Protein AF-A0A816H6Y2-F1 (afdb_monomer)

Sequence (262 aa):
MVEKHQLLTNLEEIRTRRRRRAITSSSLLTVPVRTVQPTGCLSINSNQIQSTFSWSDVIDGFSSIELVYHVNTNQISKSSIPLRIVVKQSDDLREVFALDTNLEYDSMREFYFLNIYDYLRQIKRSNLIIESILSDQTCSTSHSYLILSSFRSNHLSFQEETKCKLKSIQIQFEELGLAYLIIRPKEYTFTYCDGSCSDLTLQQGSLHTFLQAMINKKNSHVRHPTCVPSQYADDNFLLRQTDGDLQIYPVKDIIVRQCACL

Nearest PDB structures (foldseek):
  2qj9-assembly1_A  TM=8.825E-01  e=4.851E-08  Homo sapiens
  2h62-assembly1_B  TM=8.584E-01  e=9.358E-08  Homo sapiens
  5vt2-assembly1_B  TM=8.288E-01  e=7.941E-08  Homo sapiens
  7u5p-assembly2_D  TM=7.010E-01  e=4.578E-07  Homo sapiens
  7u5o-assembly2_B  TM=6.959E-01  e=2.240E-06  Homo sapiens

Mean predicted aligned error: 14.41 Å

Structure (mmCIF, N/CA/C/O backbone):
data_AF-A0A816H6Y2-F1
#
_entry.id   AF-A0A816H6Y2-F1
#
loop_
_atom_site.group_PDB
_atom_site.id
_atom_site.type_symbol
_atom_site.label_atom_id
_atom_site.label_alt_id
_atom_site.label_comp_id
_atom_site.label_asym_id
_atom_site.label_entity_id
_atom_site.label_seq_id
_atom_site.pdbx_PDB_ins_code
_atom_site.Cartn_x
_atom_site.Cartn_y
_atom_site.Cartn_z
_atom_site.occupancy
_atom_site.B_iso_or_equiv
_atom_site.auth_seq_id
_atom_site.auth_comp_id
_atom_site.auth_asym_id
_atom_site.auth_atom_id
_atom_site.pdbx_PDB_model_num
ATOM 1 N N . MET A 1 1 ? 64.890 -10.630 -9.706 1.00 49.41 1 MET A N 1
ATOM 2 C CA . MET A 1 1 ? 63.713 -11.531 -9.765 1.00 49.41 1 MET A CA 1
ATOM 3 C C . MET A 1 1 ? 62.980 -11.652 -8.412 1.00 49.41 1 MET A C 1
ATOM 5 O O . MET A 1 1 ? 62.180 -12.560 -8.254 1.00 49.41 1 MET A O 1
ATOM 9 N N . VAL A 1 2 ? 63.188 -10.722 -7.460 1.00 48.50 2 VAL A N 1
ATOM 10 C CA . VAL A 1 2 ? 62.588 -10.772 -6.105 1.00 48.50 2 VAL A CA 1
ATOM 11 C C . VAL A 1 2 ? 61.501 -9.695 -5.893 1.00 48.50 2 VAL A C 1
ATOM 13 O O . VAL A 1 2 ? 60.573 -9.910 -5.127 1.00 48.50 2 VAL A O 1
ATOM 16 N N . GLU A 1 3 ? 61.490 -8.600 -6.663 1.00 47.09 3 GLU A N 1
ATOM 17 C CA . GLU A 1 3 ? 60.503 -7.510 -6.494 1.00 47.09 3 GLU A CA 1
ATOM 18 C C . GLU A 1 3 ? 59.103 -7.772 -7.081 1.00 47.09 3 GLU A C 1
ATOM 20 O O . GLU A 1 3 ? 58.125 -7.177 -6.638 1.00 47.09 3 GLU A O 1
ATOM 25 N N . LYS A 1 4 ? 58.952 -8.686 -8.051 1.00 41.25 4 LYS A N 1
ATOM 26 C CA . LYS A 1 4 ? 57.645 -8.937 -8.697 1.00 41.25 4 LYS A CA 1
ATOM 27 C C . LYS A 1 4 ? 56.729 -9.845 -7.864 1.00 41.25 4 LYS A C 1
ATOM 29 O O . LYS A 1 4 ? 55.511 -9.783 -8.003 1.00 41.25 4 LYS A O 1
ATOM 34 N N . HIS A 1 5 ? 57.302 -10.673 -6.989 1.00 41.03 5 HIS A N 1
ATOM 35 C CA . HIS A 1 5 ? 56.546 -11.623 -6.167 1.00 41.03 5 HIS A CA 1
ATOM 36 C C . HIS A 1 5 ? 55.923 -10.955 -4.929 1.00 41.03 5 HIS A C 1
ATOM 38 O O . HIS A 1 5 ? 54.845 -11.347 -4.499 1.00 41.03 5 HIS A O 1
ATOM 44 N N . GLN A 1 6 ? 56.540 -9.880 -4.428 1.00 44.22 6 GLN A N 1
ATOM 45 C CA . GLN A 1 6 ? 56.096 -9.153 -3.232 1.00 44.22 6 GLN A CA 1
ATOM 46 C C . GLN A 1 6 ? 54.957 -8.147 -3.508 1.00 44.22 6 GLN A C 1
ATOM 48 O O . GLN A 1 6 ? 54.214 -7.764 -2.606 1.00 44.22 6 GLN A O 1
ATOM 53 N N . LEU A 1 7 ? 54.774 -7.746 -4.771 1.00 42.12 7 LEU A N 1
ATOM 54 C CA . LEU A 1 7 ? 53.642 -6.925 -5.227 1.00 42.12 7 LEU A CA 1
ATOM 55 C C . LEU A 1 7 ? 52.360 -7.750 -5.447 1.00 42.12 7 LEU A C 1
ATOM 57 O O . LEU A 1 7 ? 51.262 -7.248 -5.212 1.00 42.12 7 LEU A O 1
ATOM 61 N N . LEU A 1 8 ? 52.485 -9.017 -5.858 1.00 44.91 8 LEU A N 1
ATOM 62 C CA . LEU A 1 8 ? 51.342 -9.912 -6.084 1.00 44.91 8 LEU A CA 1
ATOM 63 C C . LEU A 1 8 ? 50.733 -10.422 -4.768 1.00 44.91 8 LEU A C 1
ATOM 65 O O . LEU A 1 8 ? 49.511 -10.434 -4.637 1.00 44.91 8 LEU A O 1
ATOM 69 N N . THR A 1 9 ? 51.559 -10.725 -3.764 1.00 47.78 9 THR A N 1
ATOM 70 C CA . THR A 1 9 ? 51.094 -11.124 -2.423 1.00 47.78 9 THR A CA 1
ATOM 71 C C . THR A 1 9 ? 50.370 -9.991 -1.691 1.00 47.78 9 THR A C 1
ATOM 73 O O . THR A 1 9 ? 49.319 -10.219 -1.094 1.00 47.78 9 THR A O 1
ATOM 76 N N . ASN A 1 10 ? 50.830 -8.742 -1.832 1.00 41.62 10 ASN A N 1
ATOM 77 C CA . ASN A 1 10 ? 50.135 -7.573 -1.279 1.00 41.62 10 ASN A CA 1
ATOM 78 C C . ASN A 1 10 ? 48.768 -7.310 -1.949 1.00 41.62 10 ASN A C 1
ATOM 80 O O . ASN A 1 10 ? 47.816 -6.900 -1.283 1.00 41.62 10 ASN A O 1
ATOM 84 N N . LEU A 1 11 ? 48.621 -7.572 -3.255 1.00 43.53 11 LEU A N 1
ATOM 85 C CA . LEU A 1 11 ? 47.343 -7.413 -3.966 1.00 43.53 11 LEU A CA 1
ATOM 86 C C . LEU A 1 11 ? 46.321 -8.508 -3.609 1.00 43.53 11 LEU A C 1
ATOM 88 O O . LEU A 1 11 ? 45.118 -8.228 -3.558 1.00 43.53 11 LEU A O 1
ATOM 92 N N . GLU A 1 12 ? 46.773 -9.729 -3.316 1.00 42.28 12 GLU A N 1
ATOM 93 C CA . GLU A 1 12 ? 45.918 -10.821 -2.831 1.00 42.28 12 GLU A CA 1
ATOM 94 C C . GLU A 1 12 ? 45.489 -10.632 -1.367 1.00 42.28 12 GLU A C 1
ATOM 96 O O . GLU A 1 12 ? 44.322 -10.877 -1.041 1.00 42.28 12 GLU A O 1
ATOM 101 N N . GLU A 1 13 ? 46.353 -10.088 -0.503 1.00 41.12 13 GLU A N 1
ATOM 102 C CA . GLU A 1 13 ? 45.992 -9.696 0.870 1.00 41.12 13 GLU A CA 1
ATOM 103 C C . GLU A 1 13 ? 45.015 -8.506 0.914 1.00 41.12 13 GLU A C 1
ATOM 105 O O . GLU A 1 13 ? 44.089 -8.482 1.730 1.00 41.12 13 GLU A O 1
ATOM 110 N N . ILE A 1 14 ? 45.131 -7.542 -0.008 1.00 44.72 14 ILE A N 1
ATOM 111 C CA . ILE A 1 14 ? 44.169 -6.433 -0.141 1.00 44.72 14 ILE A CA 1
ATOM 112 C C . ILE A 1 14 ? 42.822 -6.931 -0.700 1.00 44.72 14 ILE A C 1
ATOM 114 O O . ILE A 1 14 ? 41.764 -6.498 -0.229 1.00 44.72 14 ILE A O 1
ATOM 118 N N . ARG A 1 15 ? 42.820 -7.878 -1.654 1.00 40.78 15 ARG A N 1
ATOM 119 C CA . ARG A 1 15 ? 41.591 -8.514 -2.178 1.00 40.78 15 ARG A CA 1
ATOM 120 C C . ARG A 1 15 ? 40.882 -9.377 -1.134 1.00 40.78 15 ARG A C 1
ATOM 122 O O . ARG A 1 15 ? 39.654 -9.331 -1.049 1.00 40.78 15 ARG A O 1
ATOM 129 N N . THR A 1 16 ? 41.618 -10.119 -0.309 1.00 41.28 16 THR A N 1
ATOM 130 C CA . THR A 1 16 ? 41.042 -10.930 0.779 1.00 41.28 16 THR A CA 1
ATOM 131 C C . THR A 1 16 ? 40.577 -10.075 1.962 1.00 41.28 16 THR A C 1
ATOM 133 O O . THR A 1 16 ? 39.514 -10.357 2.518 1.00 41.28 16 THR A O 1
ATOM 136 N N . ARG A 1 17 ? 41.257 -8.961 2.285 1.00 40.94 17 ARG A N 1
ATOM 137 C CA . ARG A 1 17 ? 40.761 -7.961 3.257 1.00 40.94 17 ARG A CA 1
ATOM 138 C C . ARG A 1 17 ? 39.521 -7.203 2.768 1.00 40.94 17 ARG A C 1
ATOM 140 O O . ARG A 1 17 ? 38.631 -6.949 3.577 1.00 40.94 17 ARG A O 1
ATOM 147 N N . ARG A 1 18 ? 39.402 -6.894 1.466 1.00 38.19 18 ARG A N 1
ATOM 148 C CA . ARG A 1 18 ? 38.170 -6.318 0.879 1.00 38.19 18 ARG A CA 1
ATOM 149 C C . ARG A 1 18 ? 37.008 -7.318 0.854 1.00 38.19 18 ARG A C 1
ATOM 151 O O . ARG A 1 18 ? 35.897 -6.928 1.192 1.00 38.19 18 ARG A O 1
ATOM 158 N N . ARG A 1 19 ? 37.254 -8.606 0.568 1.00 37.66 19 ARG A N 1
ATOM 159 C CA . ARG A 1 19 ? 36.224 -9.663 0.669 1.00 37.66 19 ARG A CA 1
ATOM 160 C C . ARG A 1 19 ? 35.751 -9.912 2.107 1.00 37.66 19 ARG A C 1
ATOM 162 O O . ARG A 1 19 ? 34.576 -10.184 2.306 1.00 37.66 19 ARG A O 1
ATOM 169 N N . ARG A 1 20 ? 36.623 -9.763 3.113 1.00 35.38 20 ARG A N 1
ATOM 170 C CA . ARG A 1 20 ? 36.254 -9.916 4.536 1.00 35.38 20 ARG A CA 1
ATOM 171 C C . ARG A 1 20 ? 35.544 -8.699 5.149 1.00 35.38 20 ARG A C 1
ATOM 173 O O . ARG A 1 20 ? 34.964 -8.840 6.216 1.00 35.38 20 ARG A O 1
ATOM 180 N N . ARG A 1 21 ? 35.544 -7.531 4.492 1.00 32.88 21 ARG A N 1
ATOM 181 C CA . ARG A 1 21 ? 34.786 -6.335 4.927 1.00 32.88 21 ARG A CA 1
ATOM 182 C C . ARG A 1 21 ? 33.412 -6.175 4.264 1.00 32.88 21 ARG A C 1
ATOM 184 O O . ARG A 1 21 ? 32.722 -5.212 4.567 1.00 32.88 21 ARG A O 1
ATOM 191 N N . ALA A 1 22 ? 32.999 -7.107 3.405 1.00 37.62 22 ALA A N 1
ATOM 192 C CA . ALA A 1 22 ? 31.711 -7.055 2.704 1.00 37.62 22 ALA A CA 1
ATOM 193 C C . ALA A 1 22 ? 30.627 -7.975 3.303 1.00 37.62 22 ALA A C 1
ATOM 195 O O . ALA A 1 22 ? 29.601 -8.195 2.672 1.00 37.62 22 ALA A O 1
ATOM 196 N N . ILE A 1 23 ? 30.831 -8.529 4.505 1.00 37.59 23 ILE A N 1
ATOM 197 C CA . ILE A 1 23 ? 29.856 -9.424 5.151 1.00 37.59 23 ILE A CA 1
ATOM 198 C C . ILE A 1 23 ? 29.714 -9.049 6.629 1.00 37.59 23 ILE A C 1
ATOM 200 O O . ILE A 1 23 ? 30.038 -9.829 7.507 1.00 37.59 23 ILE A O 1
ATOM 204 N N . THR A 1 24 ? 29.273 -7.822 6.895 1.00 34.03 24 THR A N 1
ATOM 205 C CA . THR A 1 24 ? 28.547 -7.438 8.120 1.00 34.03 24 THR A CA 1
ATOM 206 C C . THR A 1 24 ? 27.814 -6.126 7.840 1.00 34.03 24 THR A C 1
ATOM 208 O O . THR A 1 24 ? 28.082 -5.096 8.450 1.00 34.03 24 THR A O 1
ATOM 211 N N . SER A 1 25 ? 26.904 -6.137 6.871 1.00 33.56 25 SER A N 1
ATOM 212 C CA . SER A 1 25 ? 25.777 -5.207 6.875 1.00 33.56 25 SER A CA 1
ATOM 213 C C . SER A 1 25 ? 24.512 -6.040 6.991 1.00 33.56 25 SER A C 1
ATOM 215 O O . SER A 1 25 ? 23.735 -6.176 6.051 1.00 33.56 25 SER A O 1
ATOM 217 N N . SER A 1 26 ? 24.290 -6.602 8.177 1.00 34.22 26 SER A N 1
ATOM 218 C CA . SER A 1 26 ? 22.927 -6.837 8.639 1.00 34.22 26 SER A CA 1
ATOM 219 C C . SER A 1 26 ? 22.295 -5.470 8.916 1.00 34.22 26 SER A C 1
ATOM 221 O O . SER A 1 26 ? 22.014 -5.108 10.057 1.00 34.22 26 SER A O 1
ATOM 223 N N . SER A 1 27 ? 22.115 -4.660 7.871 1.00 35.94 27 SER A N 1
ATOM 224 C CA . SER A 1 27 ? 21.014 -3.717 7.877 1.00 35.94 27 SER A CA 1
ATOM 225 C C . SER A 1 27 ? 19.783 -4.605 7.851 1.00 35.94 27 SER A C 1
ATOM 227 O O . SER A 1 27 ? 19.422 -5.127 6.798 1.00 35.94 27 SER A O 1
ATOM 229 N N . LEU A 1 28 ? 19.222 -4.868 9.032 1.00 33.41 28 LEU A N 1
ATOM 230 C CA . LEU A 1 28 ? 17.845 -5.317 9.159 1.00 33.41 28 LEU A CA 1
ATOM 231 C C . LEU A 1 28 ? 17.052 -4.497 8.142 1.00 33.41 28 LEU A C 1
ATOM 233 O O . LEU A 1 28 ? 17.034 -3.266 8.235 1.00 33.41 28 LEU A O 1
ATOM 237 N N . LEU A 1 29 ? 16.536 -5.171 7.113 1.00 40.75 29 LEU A N 1
ATOM 238 C CA . LEU A 1 29 ? 15.572 -4.603 6.187 1.00 40.75 29 LEU A CA 1
ATOM 239 C C . LEU A 1 29 ? 14.416 -4.159 7.076 1.00 40.75 29 LEU A C 1
ATOM 241 O O . LEU A 1 29 ? 13.603 -4.961 7.522 1.00 40.75 29 LEU A O 1
ATOM 245 N N . THR A 1 30 ? 14.440 -2.890 7.469 1.00 50.12 30 THR A N 1
ATOM 246 C CA . THR A 1 30 ? 13.301 -2.270 8.122 1.00 50.12 30 THR A CA 1
ATOM 247 C C . THR A 1 30 ? 12.311 -2.120 6.994 1.00 50.12 30 THR A C 1
ATOM 249 O O . THR A 1 30 ? 12.528 -1.347 6.064 1.00 50.12 30 THR A O 1
ATOM 252 N N . VAL A 1 31 ? 11.326 -3.012 7.007 1.00 54.59 31 VAL A N 1
ATOM 253 C CA . VAL A 1 31 ? 10.277 -3.082 6.005 1.00 54.59 31 VAL A CA 1
ATOM 254 C C . VAL A 1 31 ? 9.669 -1.680 5.869 1.00 54.59 31 VAL A C 1
ATOM 256 O O . VAL A 1 31 ? 9.163 -1.146 6.860 1.00 54.59 31 VAL A O 1
ATOM 259 N N . 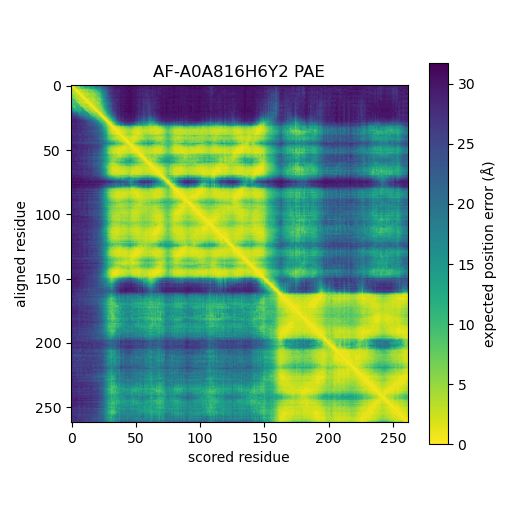PRO A 1 32 ? 9.766 -1.043 4.687 1.00 69.44 32 PRO A N 1
ATOM 260 C CA . PRO A 1 32 ? 9.441 0.368 4.539 1.00 69.44 32 PRO A CA 1
ATOM 261 C C . PRO A 1 32 ? 7.940 0.615 4.641 1.00 69.44 32 PRO A C 1
ATOM 263 O O . PRO A 1 32 ? 7.551 1.731 4.965 1.00 69.44 32 PRO A O 1
ATOM 266 N N . VAL A 1 33 ? 7.094 -0.390 4.394 1.00 77.62 33 VAL A N 1
ATOM 267 C CA . VAL A 1 33 ? 5.645 -0.287 4.563 1.00 77.62 33 VAL A CA 1
ATOM 268 C C . VAL A 1 33 ? 5.092 -1.569 5.182 1.00 77.62 33 VAL A C 1
ATOM 270 O O . VAL A 1 33 ? 5.395 -2.658 4.715 1.00 77.62 33 VAL A O 1
ATOM 273 N N . ARG A 1 34 ? 4.267 -1.460 6.224 1.00 82.00 34 ARG A N 1
ATOM 274 C CA . ARG A 1 34 ? 3.627 -2.590 6.914 1.00 82.00 34 ARG A CA 1
ATOM 275 C C . ARG A 1 34 ? 2.121 -2.374 6.987 1.00 82.00 34 ARG A C 1
ATOM 277 O O . ARG A 1 34 ? 1.678 -1.275 7.300 1.00 82.00 34 ARG A O 1
ATOM 284 N N . THR A 1 35 ? 1.326 -3.418 6.769 1.00 84.50 35 THR A N 1
ATOM 285 C CA . THR A 1 35 ? -0.126 -3.369 7.002 1.00 84.50 35 THR A CA 1
ATOM 286 C C . THR A 1 35 ? -0.473 -3.996 8.354 1.00 84.50 35 THR A C 1
ATOM 288 O O . THR A 1 35 ? -0.032 -5.103 8.647 1.00 84.50 35 THR A O 1
ATOM 291 N N . VAL A 1 36 ? -1.298 -3.332 9.168 1.00 87.06 36 VAL A N 1
ATOM 292 C CA . VAL A 1 36 ? -1.829 -3.882 10.428 1.00 87.06 36 VAL A CA 1
ATOM 293 C C . VAL A 1 36 ? -3.329 -4.105 10.288 1.00 87.06 36 VAL A C 1
ATOM 295 O O . VAL A 1 36 ? -4.089 -3.175 10.023 1.00 87.06 36 VAL A O 1
ATOM 298 N N . GLN A 1 37 ? -3.754 -5.356 10.454 1.00 88.56 37 GLN A N 1
ATOM 299 C CA . GLN A 1 37 ? -5.168 -5.730 10.452 1.00 88.56 37 GLN A CA 1
ATOM 300 C C . GLN A 1 37 ? -5.796 -5.471 11.833 1.00 88.56 37 GLN A C 1
ATOM 302 O O . GLN A 1 37 ? -5.090 -5.564 12.842 1.00 88.56 37 GLN A O 1
ATOM 307 N N . PRO A 1 38 ? -7.104 -5.172 11.905 1.00 91.38 38 PRO A N 1
ATOM 308 C CA . PRO A 1 38 ? -7.804 -5.067 13.176 1.00 91.38 38 PRO A CA 1
ATOM 309 C C . PRO A 1 38 ? -7.851 -6.437 13.862 1.00 91.38 38 PRO A C 1
ATOM 311 O O . PRO A 1 38 ? -8.008 -7.472 13.214 1.00 91.38 38 PRO A O 1
ATOM 314 N N . THR A 1 39 ? -7.745 -6.447 15.187 1.00 88.75 39 THR A N 1
ATOM 315 C CA . THR A 1 39 ? -7.895 -7.652 16.013 1.00 88.75 39 THR A CA 1
ATOM 316 C C . THR A 1 39 ? -9.354 -8.097 16.129 1.00 88.75 39 THR A C 1
ATOM 318 O O . THR A 1 39 ? -9.614 -9.257 16.438 1.00 88.75 39 THR A O 1
ATOM 321 N N . GLY A 1 40 ? -10.310 -7.206 15.844 1.00 85.88 40 GLY A N 1
ATOM 322 C CA . GLY A 1 40 ? -11.733 -7.528 15.766 1.00 85.88 40 GLY A CA 1
ATOM 323 C C . GLY A 1 40 ? -12.589 -6.375 15.237 1.00 85.88 40 GLY A C 1
ATOM 324 O O . GLY A 1 40 ? -12.148 -5.224 15.221 1.00 85.88 40 GLY A O 1
ATOM 325 N N . CYS A 1 41 ? -13.819 -6.706 14.829 1.00 89.38 41 CYS A N 1
ATOM 326 C CA . CYS A 1 41 ? -14.895 -5.760 14.523 1.00 89.38 41 CYS A CA 1
ATOM 327 C C . CYS A 1 41 ? -16.115 -6.076 15.400 1.00 89.38 41 CYS A C 1
ATOM 329 O O . CYS A 1 41 ? -16.582 -7.215 15.414 1.00 89.38 41 CYS A O 1
ATOM 331 N N . LEU A 1 42 ? -16.626 -5.081 16.125 1.00 91.94 42 LEU A N 1
ATOM 332 C CA . LEU A 1 42 ? -17.804 -5.181 16.990 1.00 91.94 42 LEU A CA 1
ATOM 333 C C . LEU A 1 42 ? -18.906 -4.250 16.467 1.00 91.94 42 LEU A C 1
ATOM 335 O O . LEU A 1 42 ? -18.649 -3.073 16.246 1.00 91.94 42 LEU A O 1
ATOM 339 N N . SER A 1 43 ? -20.140 -4.736 16.320 1.00 88.50 43 SER A N 1
ATOM 340 C CA . SER A 1 43 ? -21.304 -3.866 16.089 1.00 88.50 43 SER A CA 1
ATOM 341 C C . SER A 1 43 ? -21.756 -3.274 17.427 1.00 88.50 43 SER A C 1
ATOM 343 O O . SER A 1 43 ? -22.169 -4.009 18.321 1.00 88.50 43 SER A O 1
ATOM 345 N N . ILE A 1 44 ? -21.633 -1.952 17.579 1.00 86.75 44 ILE A N 1
ATOM 346 C CA . ILE A 1 44 ? -22.077 -1.223 18.780 1.00 86.75 44 ILE A CA 1
ATOM 347 C C . ILE A 1 44 ? -23.606 -1.099 18.769 1.00 86.75 44 ILE A C 1
ATOM 349 O O . ILE A 1 44 ? -24.264 -1.268 19.793 1.00 86.75 44 ILE A O 1
ATOM 353 N N . ASN A 1 45 ? -24.172 -0.787 17.604 1.00 83.19 45 ASN A N 1
ATOM 354 C CA . ASN A 1 45 ? -25.608 -0.720 17.343 1.00 83.19 45 ASN A CA 1
ATOM 355 C C . ASN A 1 45 ? -25.871 -1.009 15.852 1.00 83.19 45 ASN A C 1
ATOM 357 O O . ASN A 1 45 ? -24.949 -1.368 15.119 1.00 83.19 45 ASN A O 1
ATOM 361 N N . SER A 1 46 ? -27.118 -0.844 15.395 1.00 75.75 46 SER A N 1
ATOM 362 C CA . SER A 1 46 ? -27.517 -1.141 14.009 1.00 75.75 46 SER A CA 1
ATOM 363 C C . SER A 1 46 ? -26.744 -0.362 12.939 1.00 75.75 46 SER A C 1
ATOM 365 O O . SER A 1 46 ? -26.715 -0.803 11.795 1.00 75.75 46 SER A O 1
ATOM 367 N N . ASN A 1 47 ? -26.127 0.768 13.300 1.00 76.88 47 ASN A N 1
ATOM 368 C CA . ASN A 1 47 ? -25.467 1.681 12.369 1.00 76.88 47 ASN A CA 1
ATOM 369 C C . ASN A 1 47 ? -24.031 2.022 12.789 1.00 76.88 47 ASN A C 1
ATOM 371 O O . ASN A 1 47 ? -23.437 2.918 12.206 1.00 76.88 47 ASN A O 1
ATOM 375 N N . GLN A 1 48 ? -23.457 1.389 13.808 1.00 87.12 48 GLN A N 1
ATOM 376 C CA . GLN A 1 48 ? -22.105 1.713 14.261 1.00 87.12 48 GLN A CA 1
ATOM 377 C C . GLN A 1 48 ? -21.293 0.460 14.494 1.00 87.12 48 GLN A C 1
ATOM 379 O O . GLN A 1 48 ? -21.747 -0.502 15.122 1.00 87.12 48 GLN A O 1
ATOM 384 N N . ILE A 1 49 ? -20.049 0.523 14.042 1.00 90.69 49 ILE A N 1
ATOM 385 C CA . ILE A 1 49 ? -19.060 -0.525 14.238 1.00 90.69 49 ILE A CA 1
ATOM 386 C C . ILE A 1 49 ? -17.818 0.034 14.899 1.00 90.69 49 ILE A C 1
ATOM 388 O O . ILE A 1 49 ? -17.444 1.179 14.671 1.00 90.69 49 ILE A O 1
ATOM 392 N N . GLN A 1 50 ? -17.150 -0.813 15.666 1.00 94.00 50 GLN A N 1
ATOM 393 C CA . GLN A 1 50 ? -15.860 -0.554 16.270 1.00 94.00 50 GLN A CA 1
ATOM 394 C C . GLN A 1 50 ? -14.843 -1.538 15.708 1.00 94.00 50 GLN A C 1
ATOM 396 O O . GLN A 1 50 ? -15.010 -2.747 15.858 1.00 94.00 50 GLN A O 1
ATOM 401 N N . SER A 1 51 ? -13.784 -1.030 15.084 1.00 93.94 51 SER A N 1
ATOM 402 C CA . SER A 1 51 ? -12.588 -1.814 14.767 1.00 93.94 51 SER A CA 1
ATOM 403 C C . SER A 1 51 ? -11.523 -1.556 15.826 1.00 93.94 51 SER A C 1
ATOM 405 O O . SER A 1 51 ? -11.266 -0.405 16.175 1.00 93.94 51 SER A O 1
ATOM 407 N N . THR A 1 52 ? -10.901 -2.616 16.333 1.00 93.94 52 THR A N 1
ATOM 408 C CA . THR A 1 52 ? -9.846 -2.506 17.348 1.00 93.94 52 THR A CA 1
ATOM 409 C C . THR A 1 52 ? -8.500 -2.869 16.736 1.00 93.94 52 THR A C 1
ATOM 411 O O . THR A 1 52 ? -8.368 -3.917 16.112 1.00 93.94 52 THR A O 1
ATOM 414 N N . PHE A 1 53 ? -7.487 -2.032 16.940 1.00 93.00 53 PHE A N 1
ATOM 415 C CA . PHE A 1 53 ? -6.109 -2.263 16.512 1.00 93.00 53 PHE A CA 1
ATOM 416 C C . PHE A 1 53 ? -5.188 -2.292 17.727 1.00 93.00 53 PHE A C 1
ATOM 418 O O . PHE A 1 53 ? -5.205 -1.378 18.551 1.00 93.00 53 PHE A O 1
ATOM 425 N N . SER A 1 54 ? -4.361 -3.329 17.829 1.00 89.00 54 SER A N 1
ATOM 426 C CA . SER A 1 54 ? -3.304 -3.415 18.838 1.00 89.00 54 SER A CA 1
ATOM 427 C C . SER A 1 54 ? -1.991 -2.890 18.274 1.00 89.00 54 SER A C 1
ATOM 429 O O . SER A 1 54 ? -1.560 -3.327 17.205 1.00 89.00 54 SER A O 1
ATOM 431 N N . TRP A 1 55 ? -1.329 -2.008 19.013 1.00 83.19 55 TRP A N 1
ATOM 432 C CA . TRP A 1 55 ? -0.107 -1.348 18.584 1.00 83.19 55 TRP A CA 1
ATOM 433 C C . TRP A 1 55 ? 1.002 -1.492 19.623 1.00 83.19 55 TRP A C 1
ATOM 435 O O . TRP A 1 55 ? 0.900 -0.950 20.717 1.00 83.19 55 TRP A O 1
ATOM 445 N N . SER A 1 56 ? 2.098 -2.158 19.274 1.00 80.75 56 SER A N 1
ATOM 446 C CA . SER A 1 56 ? 3.261 -2.344 20.159 1.00 80.75 56 SER A CA 1
ATOM 447 C C . SER A 1 56 ? 4.450 -1.437 19.833 1.00 80.75 56 SER A C 1
ATOM 449 O O . SER A 1 56 ? 5.353 -1.285 20.652 1.00 80.75 56 SER A O 1
ATOM 451 N N . ASP A 1 57 ? 4.473 -0.846 18.639 1.00 74.75 57 ASP A N 1
ATOM 452 C CA . ASP A 1 57 ? 5.671 -0.214 18.085 1.00 74.75 57 ASP A CA 1
ATOM 453 C C . ASP A 1 57 ? 5.861 1.228 18.602 1.00 74.75 57 ASP A C 1
ATOM 455 O O . ASP A 1 57 ? 4.926 1.884 19.063 1.00 74.75 57 ASP A O 1
ATOM 459 N N . VAL A 1 58 ? 7.081 1.765 18.521 1.00 75.44 58 VAL A N 1
ATOM 460 C CA . VAL A 1 58 ? 7.330 3.189 18.812 1.00 75.44 58 VAL A CA 1
ATOM 461 C C . VAL A 1 58 ? 6.943 4.021 17.586 1.00 75.44 58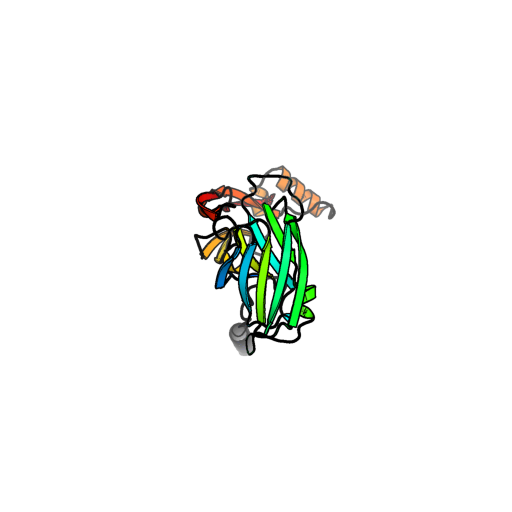 VAL A C 1
ATOM 463 O O . VAL A 1 58 ? 7.420 3.753 16.485 1.00 75.44 58 VAL A O 1
ATOM 466 N N . ILE A 1 59 ? 6.093 5.036 17.772 1.00 76.75 59 ILE A N 1
ATOM 467 C CA . ILE A 1 59 ? 5.501 5.815 16.667 1.00 76.75 59 ILE A CA 1
ATOM 468 C C . ILE A 1 59 ? 6.546 6.650 15.901 1.00 76.75 59 ILE A C 1
ATOM 470 O O . ILE A 1 59 ? 6.418 6.823 14.692 1.00 76.75 59 ILE A O 1
ATOM 474 N N . ASP A 1 60 ? 7.620 7.089 16.566 1.00 72.31 60 ASP A N 1
ATOM 475 C CA . ASP A 1 60 ? 8.671 7.953 15.991 1.00 72.31 60 ASP A CA 1
ATOM 476 C C . ASP A 1 60 ? 9.425 7.335 14.792 1.00 72.31 60 ASP A C 1
ATOM 478 O O . ASP A 1 60 ? 10.167 8.025 14.093 1.00 72.31 60 ASP A O 1
ATOM 482 N N . GLY A 1 61 ? 9.270 6.030 14.546 1.00 71.94 61 GLY A N 1
ATOM 483 C CA . GLY A 1 61 ? 9.892 5.331 13.419 1.00 71.94 61 GLY A CA 1
ATOM 484 C C . GLY A 1 61 ? 9.155 5.461 12.081 1.00 71.94 61 GLY A C 1
ATOM 485 O O . GLY A 1 61 ? 9.706 5.043 11.059 1.00 71.94 61 GLY A O 1
ATOM 486 N N . PHE A 1 62 ? 7.938 6.012 12.067 1.00 82.62 62 PHE A N 1
ATOM 487 C CA . PHE A 1 62 ? 7.075 6.058 10.885 1.00 82.62 62 PHE A CA 1
ATOM 488 C C . PHE A 1 62 ? 7.043 7.453 10.241 1.00 82.62 62 PHE A C 1
ATOM 490 O O . PHE A 1 62 ? 7.142 8.473 10.909 1.00 82.62 62 PHE A O 1
ATOM 497 N N . SER A 1 63 ? 6.903 7.500 8.918 1.00 83.81 63 SER A N 1
ATOM 498 C CA . SER A 1 63 ? 6.644 8.710 8.131 1.00 83.81 63 SER A CA 1
ATOM 499 C C . SER A 1 63 ? 5.151 8.946 7.882 1.00 83.81 63 SER A C 1
ATOM 501 O O . SER A 1 63 ? 4.745 10.085 7.668 1.00 83.81 63 SER A O 1
ATOM 503 N N . SER A 1 64 ? 4.332 7.891 7.885 1.00 87.81 64 SER A N 1
ATOM 504 C CA . SER A 1 64 ? 2.870 7.995 7.839 1.00 87.81 64 SER A CA 1
ATOM 505 C C . SER A 1 64 ? 2.207 6.783 8.491 1.00 87.81 64 SER A C 1
ATOM 507 O O . SER A 1 64 ? 2.780 5.692 8.538 1.00 87.81 64 SER A O 1
ATOM 509 N N . ILE A 1 65 ? 0.992 6.993 9.000 1.00 90.69 65 ILE A N 1
ATOM 510 C CA . ILE A 1 65 ? 0.114 5.951 9.536 1.00 90.69 65 ILE A CA 1
ATOM 511 C C . ILE A 1 65 ? -1.274 6.234 8.963 1.00 90.69 65 ILE A C 1
ATOM 513 O O . ILE A 1 65 ? -1.959 7.141 9.430 1.00 90.69 65 ILE A O 1
ATOM 517 N N . GLU A 1 66 ? -1.672 5.505 7.924 1.00 92.12 66 GLU A N 1
ATOM 518 C CA . GLU A 1 66 ? -2.967 5.681 7.260 1.00 92.12 66 GLU A CA 1
ATOM 519 C C . GLU A 1 66 ? -3.968 4.660 7.795 1.00 92.12 66 GLU A C 1
ATOM 521 O O . GLU A 1 66 ? -3.760 3.458 7.658 1.00 92.12 66 GLU A O 1
ATOM 526 N N . LEU A 1 67 ? -5.060 5.132 8.392 1.00 93.19 67 LEU A N 1
ATOM 527 C CA . LEU A 1 67 ? -6.238 4.322 8.679 1.00 93.19 67 LEU A CA 1
ATOM 528 C C . LEU A 1 67 ? -7.106 4.276 7.433 1.00 93.19 67 LEU A C 1
ATOM 530 O O . LEU A 1 67 ? -7.539 5.321 6.959 1.00 93.19 67 LEU A O 1
ATOM 534 N N . VAL A 1 68 ? -7.347 3.075 6.918 1.00 91.19 68 VAL A N 1
ATOM 535 C CA . VAL A 1 68 ? -8.046 2.851 5.654 1.00 91.19 68 VAL A CA 1
ATOM 536 C C . VAL A 1 68 ? -9.308 2.032 5.887 1.00 91.19 68 VAL A C 1
ATOM 538 O O . VAL A 1 68 ? -9.309 1.103 6.696 1.00 91.19 68 VAL A O 1
ATOM 541 N N . TYR A 1 69 ? -10.364 2.374 5.156 1.00 89.56 69 TYR A N 1
ATOM 542 C CA . TYR A 1 69 ? -11.661 1.716 5.152 1.00 89.56 69 TYR A CA 1
ATOM 543 C C . TYR A 1 69 ? -12.149 1.471 3.723 1.00 89.56 69 TYR A C 1
ATOM 545 O O . TYR A 1 69 ? -12.251 2.391 2.911 1.00 89.56 69 TYR A O 1
ATOM 553 N N . HIS A 1 70 ? -12.539 0.230 3.459 1.00 84.31 70 HIS A N 1
ATOM 554 C CA . HIS A 1 70 ? -13.399 -0.145 2.340 1.00 84.31 70 HIS A CA 1
ATOM 555 C C . HIS A 1 70 ? -14.821 -0.245 2.874 1.00 84.31 70 HIS A C 1
ATOM 557 O O . HIS A 1 70 ? -15.033 -0.883 3.904 1.00 84.31 70 HIS A O 1
ATOM 563 N N . VAL A 1 71 ? -15.773 0.415 2.221 1.00 79.38 71 VAL A N 1
ATOM 564 C CA . VAL A 1 71 ? -17.185 0.443 2.625 1.00 79.38 71 VAL A CA 1
ATOM 565 C C . VAL A 1 71 ? -18.079 0.200 1.415 1.00 79.38 71 VAL A C 1
ATOM 567 O O . VAL A 1 71 ? -17.838 0.734 0.330 1.00 79.38 71 VAL A O 1
ATOM 570 N N . ASN A 1 72 ? -19.140 -0.581 1.604 1.00 67.50 72 ASN A N 1
ATOM 571 C CA . ASN A 1 72 ? -20.128 -0.834 0.561 1.00 67.50 72 ASN A CA 1
ATOM 572 C C . ASN A 1 72 ? -21.030 0.403 0.373 1.00 67.50 72 ASN A C 1
ATOM 574 O O . ASN A 1 72 ? -21.954 0.643 1.150 1.00 67.50 72 ASN A O 1
ATOM 578 N N . THR A 1 73 ? -20.755 1.212 -0.650 1.00 61.09 73 THR A N 1
ATOM 579 C CA . THR A 1 73 ? -21.480 2.465 -0.935 1.00 61.09 73 THR A CA 1
ATOM 580 C C . THR A 1 73 ? -22.572 2.267 -1.987 1.00 61.09 73 THR A C 1
ATOM 582 O O . THR A 1 73 ? -22.613 2.946 -3.007 1.00 61.09 73 THR A O 1
ATOM 585 N N . ASN A 1 74 ? -23.513 1.353 -1.737 1.00 56.75 74 ASN A N 1
ATOM 586 C CA . ASN A 1 74 ? -24.691 1.207 -2.603 1.00 56.75 74 ASN A CA 1
ATOM 587 C C . ASN A 1 74 ? -25.732 2.331 -2.435 1.00 56.75 74 ASN A C 1
ATOM 589 O O . ASN A 1 74 ? -26.706 2.374 -3.186 1.00 56.75 74 ASN A O 1
ATOM 593 N N . GLN A 1 75 ? -25.555 3.259 -1.487 1.00 49.75 75 GLN A N 1
ATOM 594 C CA . GLN A 1 75 ? -26.475 4.375 -1.279 1.00 49.75 75 GLN A CA 1
ATOM 595 C C . GLN A 1 75 ? -25.749 5.662 -0.857 1.00 49.75 75 GLN A C 1
ATOM 597 O O . GLN A 1 75 ? -25.173 5.731 0.220 1.00 49.75 75 GLN A O 1
ATOM 602 N N . ILE A 1 76 ? -25.919 6.685 -1.708 1.00 47.38 76 ILE A N 1
ATOM 603 C CA . ILE A 1 76 ? -25.913 8.130 -1.414 1.00 47.38 76 ILE A CA 1
ATOM 604 C C . ILE A 1 76 ? -24.521 8.759 -1.226 1.00 47.38 76 ILE A C 1
ATOM 606 O O . ILE A 1 76 ? -23.703 8.262 -0.473 1.00 47.38 76 ILE A O 1
ATOM 610 N N . SER A 1 77 ? -24.297 9.840 -1.999 1.00 53.00 77 SER A N 1
ATOM 611 C CA . SER A 1 77 ? -23.139 10.753 -2.100 1.00 53.00 77 SER A CA 1
ATOM 612 C C . SER A 1 77 ? -21.851 10.307 -1.408 1.00 53.00 77 SER A C 1
ATOM 614 O O . SER A 1 77 ? -21.854 10.156 -0.198 1.00 53.00 77 SER A O 1
ATOM 616 N N . LYS A 1 78 ? -20.727 10.237 -2.142 1.00 56.94 78 LYS A N 1
ATOM 617 C CA . LYS A 1 78 ? -19.347 10.130 -1.615 1.00 56.94 78 LYS A CA 1
ATOM 618 C C . LYS A 1 78 ? -18.995 11.310 -0.678 1.00 56.94 78 LYS A C 1
ATOM 620 O O . LYS A 1 78 ? -18.152 12.141 -0.995 1.00 56.94 78 LYS A O 1
ATOM 625 N N . SER A 1 79 ? -19.705 11.440 0.434 1.00 61.75 79 SER A N 1
ATOM 626 C CA . SER A 1 79 ? -19.549 12.433 1.480 1.00 61.75 79 SER A CA 1
ATOM 627 C C . SER A 1 79 ? -18.603 11.881 2.535 1.00 61.75 79 SER A C 1
ATOM 629 O O . SER A 1 79 ? -18.486 10.668 2.712 1.00 61.75 79 SER A O 1
ATOM 631 N N . SER A 1 80 ? -17.918 12.794 3.218 1.00 70.12 80 SER A N 1
ATOM 632 C CA . SER A 1 80 ? -17.064 12.493 4.364 1.00 70.12 80 SER A CA 1
ATOM 633 C C . SER A 1 80 ? -17.801 11.594 5.362 1.00 70.12 80 SER A C 1
ATOM 635 O O . SER A 1 80 ? -18.889 11.957 5.807 1.00 70.12 80 SER A O 1
ATOM 637 N N . ILE A 1 81 ? -17.232 10.428 5.685 1.00 81.50 81 ILE A N 1
ATOM 638 C CA . ILE A 1 81 ? -17.854 9.474 6.616 1.00 81.50 81 ILE A CA 1
ATOM 639 C C . ILE A 1 81 ? -17.409 9.821 8.041 1.00 81.50 81 ILE A C 1
ATOM 641 O O . ILE A 1 81 ? -16.198 9.813 8.282 1.00 81.50 81 ILE A O 1
ATOM 645 N N . PRO A 1 82 ? -18.335 10.091 8.981 1.00 87.50 82 PRO A N 1
ATOM 646 C CA . PRO A 1 82 ? -17.985 10.391 10.363 1.00 87.50 82 PRO A CA 1
ATOM 647 C C . PRO A 1 82 ? -17.271 9.225 11.039 1.00 87.50 82 PRO A C 1
ATOM 649 O O . PRO A 1 82 ? -17.749 8.086 11.043 1.00 87.50 82 PRO A O 1
ATOM 652 N N . LEU A 1 83 ? -16.137 9.540 11.650 1.00 91.44 83 LEU A N 1
ATOM 653 C CA . LEU A 1 83 ? -15.261 8.606 12.331 1.00 91.44 83 LEU A CA 1
ATOM 654 C C . LEU A 1 83 ? -14.883 9.162 13.703 1.00 91.44 83 LEU A C 1
ATOM 656 O O . LEU A 1 83 ? -14.377 10.278 13.815 1.00 91.44 83 LEU A O 1
ATOM 660 N N . ARG A 1 84 ? -15.037 8.335 14.736 1.00 94.38 84 ARG A N 1
ATOM 661 C CA . ARG A 1 84 ? -14.460 8.592 16.054 1.00 94.38 84 ARG A CA 1
ATOM 662 C C . ARG A 1 84 ? -13.297 7.649 16.304 1.00 94.38 84 ARG A C 1
ATOM 664 O O . ARG A 1 84 ? -13.440 6.440 16.168 1.00 94.38 84 ARG A O 1
ATOM 671 N N . ILE A 1 85 ? -12.153 8.185 16.700 1.00 95.00 85 ILE A N 1
ATOM 672 C CA . ILE A 1 85 ? -10.973 7.413 17.086 1.00 95.00 85 ILE A CA 1
ATOM 673 C C . ILE A 1 85 ? -10.756 7.598 18.577 1.00 95.00 85 ILE A C 1
ATOM 675 O O . ILE A 1 85 ? -10.718 8.726 19.058 1.00 95.00 85 ILE A O 1
ATOM 679 N N . VAL A 1 86 ? -10.582 6.498 19.298 1.00 94.88 86 VAL A N 1
ATOM 680 C CA . VAL A 1 86 ? -10.225 6.481 20.714 1.00 94.88 86 VAL A CA 1
ATOM 681 C C . VAL A 1 86 ? -8.931 5.695 20.860 1.00 94.88 86 VAL A C 1
ATOM 683 O O . VAL A 1 86 ? -8.841 4.541 20.452 1.00 94.88 86 VAL A O 1
ATOM 686 N N . VAL A 1 87 ? -7.913 6.318 21.439 1.00 93.69 87 VAL A N 1
ATOM 687 C CA . VAL A 1 87 ? -6.638 5.672 21.743 1.00 93.69 87 VAL A CA 1
ATOM 688 C C . VAL A 1 87 ? -6.581 5.420 23.239 1.00 93.69 87 VAL A C 1
ATOM 690 O O . VAL A 1 87 ? -6.756 6.336 24.049 1.00 93.69 87 VAL A O 1
ATOM 693 N N . LYS A 1 88 ? -6.317 4.170 23.605 1.00 93.69 88 LYS A N 1
ATOM 694 C CA . LYS A 1 88 ? -6.200 3.700 24.982 1.00 93.69 88 LYS A CA 1
ATOM 695 C C . LYS A 1 88 ? -4.811 3.138 25.234 1.00 93.69 88 LYS A C 1
ATOM 697 O O . LYS A 1 88 ? -4.161 2.632 24.319 1.00 93.69 88 LYS A O 1
ATOM 702 N N . GLN A 1 89 ? -4.356 3.203 26.476 1.00 91.44 89 GLN A N 1
ATOM 703 C CA . GLN A 1 89 ? -3.163 2.479 26.896 1.00 91.44 89 GLN A CA 1
ATOM 704 C C . GLN A 1 89 ? -3.512 1.004 27.131 1.00 91.44 89 GLN A C 1
ATOM 706 O O . GLN A 1 89 ? -4.526 0.694 27.750 1.00 91.44 89 GLN A O 1
ATOM 711 N N . SER A 1 90 ? -2.690 0.086 26.619 1.00 88.75 90 SER A N 1
ATOM 712 C CA . SER A 1 90 ? -2.986 -1.349 26.698 1.00 88.75 90 SER A CA 1
ATOM 713 C C . SER A 1 90 ? -2.953 -1.900 28.127 1.00 88.75 90 SER A C 1
ATOM 715 O O . SER A 1 90 ? -3.599 -2.912 28.381 1.00 88.75 90 SER A O 1
ATOM 717 N N . ASP A 1 91 ? -2.203 -1.271 29.036 1.00 88.06 91 ASP A N 1
ATOM 718 C CA . ASP A 1 91 ? -1.982 -1.784 30.396 1.00 88.06 91 ASP A CA 1
ATOM 719 C C . ASP A 1 91 ? -3.210 -1.609 31.305 1.00 88.06 91 ASP A C 1
ATOM 721 O O . ASP A 1 91 ? -3.520 -2.484 32.109 1.00 88.06 91 ASP A O 1
ATOM 725 N N . ASP A 1 92 ? -3.905 -0.474 31.189 1.00 89.94 92 ASP A N 1
ATOM 726 C CA . ASP A 1 92 ? -4.997 -0.068 32.085 1.00 89.94 92 ASP A CA 1
ATOM 727 C C . ASP A 1 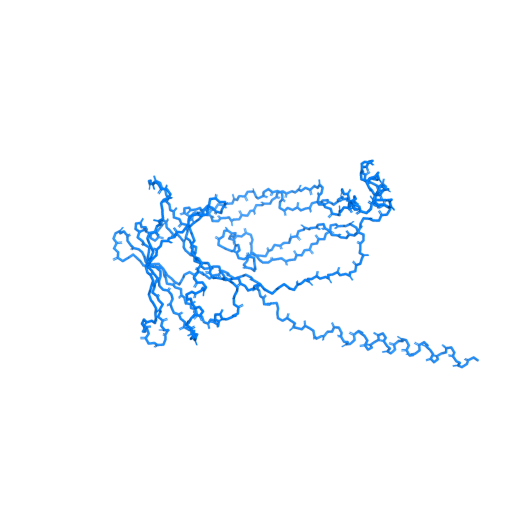92 ? -6.287 0.327 31.344 1.00 89.94 92 ASP A C 1
ATOM 729 O O . ASP A 1 92 ? -7.263 0.734 31.974 1.00 89.94 92 ASP A O 1
ATOM 733 N N . LEU A 1 93 ? -6.303 0.210 30.010 1.00 88.81 93 LEU A N 1
ATOM 734 C CA . LEU A 1 93 ? -7.395 0.625 29.122 1.00 88.81 93 LEU A CA 1
ATOM 735 C C . LEU A 1 93 ? -7.792 2.098 29.275 1.00 88.81 93 LEU A C 1
ATOM 737 O O . LEU A 1 93 ? -8.875 2.505 28.842 1.00 88.81 93 LEU A O 1
ATOM 741 N N . ARG A 1 94 ? -6.919 2.921 29.860 1.00 92.12 94 ARG A N 1
ATOM 742 C CA .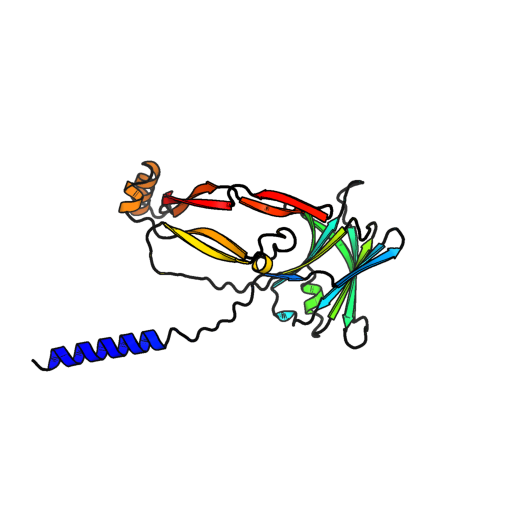 ARG A 1 94 ? -7.184 4.340 30.050 1.00 92.12 94 ARG A CA 1
ATOM 743 C C . ARG A 1 94 ? -7.179 5.048 28.705 1.00 92.12 94 ARG A C 1
ATOM 745 O O . ARG A 1 94 ? -6.212 4.951 27.951 1.00 92.12 94 ARG A O 1
ATOM 752 N N . GLU A 1 95 ? -8.225 5.825 28.446 1.00 92.25 95 GLU A N 1
ATOM 753 C CA . GLU A 1 95 ? -8.274 6.735 27.304 1.00 92.25 95 GLU A CA 1
ATOM 754 C C . GLU A 1 95 ? -7.181 7.803 27.434 1.00 92.25 95 GLU A C 1
ATOM 756 O O . GLU A 1 95 ? -7.088 8.519 28.437 1.00 92.25 95 GLU A O 1
ATOM 761 N N . VAL A 1 96 ? -6.326 7.879 26.417 1.00 91.88 96 VAL A N 1
ATOM 762 C CA . VAL A 1 96 ? -5.232 8.853 26.333 1.00 91.88 96 VAL A CA 1
ATOM 763 C C . VAL A 1 96 ? -5.486 9.915 25.271 1.00 91.88 96 VAL A C 1
ATOM 765 O O . VAL A 1 96 ? -4.914 10.999 25.360 1.00 91.88 96 VAL A O 1
ATOM 768 N N . PHE A 1 97 ? -6.333 9.621 24.284 1.00 91.50 97 PHE A N 1
ATOM 769 C CA . PHE A 1 97 ? -6.686 10.534 23.205 1.00 91.50 97 PHE A CA 1
ATOM 770 C C . PHE A 1 97 ? -8.013 10.112 22.567 1.00 91.50 97 PHE A C 1
ATOM 772 O O . PHE A 1 97 ? -8.255 8.919 22.388 1.00 91.50 97 PHE A O 1
ATOM 779 N N . ALA A 1 98 ? -8.832 11.085 22.176 1.00 93.75 98 ALA A N 1
ATOM 780 C CA . ALA A 1 98 ? -10.009 10.865 21.350 1.00 93.75 98 ALA A CA 1
ATOM 781 C C . ALA A 1 98 ? -10.120 11.955 20.277 1.00 93.75 98 ALA A C 1
ATOM 783 O O . ALA A 1 98 ? -9.790 13.116 20.526 1.00 93.75 98 ALA A O 1
ATOM 784 N N . LEU A 1 99 ? -10.582 11.570 19.090 1.00 93.56 99 LEU A N 1
ATOM 785 C CA . LEU A 1 99 ? -10.750 12.443 17.933 1.00 93.56 99 LEU A CA 1
ATOM 786 C C . LEU A 1 99 ? -12.050 12.106 17.213 1.00 93.56 99 LEU A C 1
ATOM 788 O O . LEU A 1 99 ? -12.221 10.977 16.765 1.00 93.56 99 LEU A O 1
ATOM 792 N N . ASP A 1 100 ? -12.910 13.103 17.042 1.00 92.94 100 ASP A N 1
ATOM 793 C CA . ASP A 1 100 ? -14.043 13.044 16.124 1.00 92.94 100 ASP A CA 1
ATOM 794 C C . ASP A 1 100 ? -13.646 13.775 14.831 1.00 92.94 100 ASP A C 1
ATOM 796 O O . ASP A 1 100 ? -13.228 14.934 14.856 1.00 92.94 100 ASP A O 1
ATOM 800 N N . THR A 1 101 ? -13.710 13.082 13.698 1.00 91.75 101 THR A N 1
ATOM 801 C CA . THR A 1 101 ? -13.310 13.594 12.381 1.00 91.75 101 THR A CA 1
ATOM 802 C C . THR A 1 101 ? -14.110 12.890 11.288 1.00 91.75 101 THR A C 1
ATOM 804 O O . THR A 1 101 ? -15.034 12.131 11.576 1.00 91.75 101 THR A O 1
ATOM 807 N N . ASN A 1 102 ? -13.771 13.125 10.027 1.00 88.81 102 ASN A N 1
ATOM 808 C CA . ASN A 1 102 ? -14.339 12.391 8.914 1.00 88.81 102 ASN A CA 1
ATOM 809 C C . ASN A 1 102 ? -13.244 11.737 8.070 1.00 88.81 102 ASN A C 1
ATOM 811 O O . ASN A 1 102 ? -12.136 12.261 7.958 1.00 88.81 102 ASN A O 1
ATOM 815 N N . LEU A 1 103 ? -13.576 10.610 7.445 1.00 88.81 103 LEU A N 1
ATOM 816 C CA . LEU A 1 103 ? -12.722 9.989 6.441 1.00 88.81 103 LEU A CA 1
ATOM 817 C C . LEU A 1 103 ? -12.765 10.769 5.120 1.00 88.81 103 LEU A C 1
ATOM 819 O O . LEU A 1 103 ? -13.820 11.271 4.708 1.00 88.81 103 LEU A O 1
ATOM 823 N N . GLU A 1 104 ? -11.622 10.804 4.441 1.00 88.25 104 GLU A N 1
ATOM 824 C CA . GLU A 1 104 ? -11.459 11.337 3.088 1.00 88.25 104 GLU A CA 1
ATOM 825 C C . GLU A 1 104 ? -11.559 10.201 2.068 1.00 88.25 104 GLU A C 1
ATOM 827 O O . GLU A 1 104 ? -11.064 9.106 2.317 1.00 88.25 104 GLU A O 1
ATOM 832 N N . TYR A 1 105 ? -12.194 10.436 0.919 1.00 86.44 105 TYR A N 1
ATOM 833 C CA . TYR A 1 105 ? -12.294 9.432 -0.144 1.00 86.44 105 TYR A CA 1
ATOM 834 C C . TYR A 1 105 ? -11.184 9.621 -1.178 1.00 86.44 105 TYR A C 1
ATOM 836 O O . TYR A 1 105 ? -11.084 10.676 -1.808 1.00 86.44 105 TYR A O 1
ATOM 844 N N . ASP A 1 106 ? -10.389 8.578 -1.393 1.00 82.44 106 ASP A N 1
ATOM 845 C CA . ASP A 1 106 ? -9.404 8.509 -2.461 1.00 82.44 106 ASP A CA 1
ATOM 846 C C . ASP A 1 106 ? -10.051 7.918 -3.718 1.00 82.44 106 ASP A C 1
ATOM 848 O O . ASP A 1 106 ? -10.352 6.726 -3.785 1.00 82.44 106 ASP A O 1
ATOM 852 N N . SER A 1 107 ? -10.275 8.753 -4.733 1.00 77.00 107 SER A N 1
ATOM 853 C CA . SER A 1 107 ? -10.891 8.314 -5.988 1.00 77.00 107 SER A CA 1
ATOM 854 C C . SER A 1 107 ? -9.976 7.458 -6.859 1.00 77.00 107 SER A C 1
ATOM 856 O O . SER A 1 107 ? -10.482 6.757 -7.729 1.00 77.00 107 SER A O 1
ATOM 858 N N . MET A 1 108 ? -8.657 7.511 -6.654 1.00 70.69 108 MET A N 1
ATOM 859 C CA . MET A 1 108 ? -7.702 6.701 -7.409 1.00 70.69 108 MET A CA 1
ATOM 860 C C . MET A 1 108 ? -7.551 5.308 -6.808 1.00 70.69 108 MET A C 1
ATOM 862 O O . MET A 1 108 ? -7.419 4.336 -7.546 1.00 70.69 108 MET A O 1
ATOM 866 N N . ARG A 1 109 ? -7.539 5.218 -5.474 1.00 77.62 109 ARG A N 1
ATOM 867 C CA . ARG A 1 109 ? -7.389 3.955 -4.737 1.00 77.62 109 ARG A CA 1
ATOM 868 C C . ARG A 1 109 ? -8.731 3.329 -4.324 1.00 77.62 109 ARG A C 1
ATOM 870 O O . ARG A 1 109 ? -8.741 2.226 -3.790 1.00 77.62 109 ARG A O 1
ATOM 877 N N . GLU A 1 110 ? -9.833 4.033 -4.580 1.00 78.94 110 GLU A N 1
ATOM 878 C CA . GLU A 1 110 ? -11.225 3.642 -4.317 1.00 78.94 110 GLU A CA 1
ATOM 879 C C . GLU A 1 110 ? -11.528 3.249 -2.863 1.00 78.94 110 GLU A C 1
ATOM 881 O O . GLU A 1 110 ? -12.380 2.404 -2.595 1.00 78.94 110 GLU A O 1
ATOM 886 N N . PHE A 1 111 ? -10.885 3.912 -1.903 1.00 85.94 111 PHE A N 1
ATOM 887 C CA . PHE A 1 111 ? -11.127 3.693 -0.478 1.00 85.94 111 PHE A CA 1
ATOM 888 C C . PHE A 1 111 ? -11.228 4.997 0.302 1.00 85.94 111 PHE A C 1
ATOM 890 O O . PHE A 1 111 ? -10.867 6.071 -0.176 1.00 85.94 111 PHE A O 1
ATOM 897 N N . TYR A 1 112 ? -11.683 4.887 1.544 1.00 88.38 112 TYR A N 1
ATOM 898 C CA . TYR A 1 112 ? -11.691 5.978 2.504 1.00 88.38 112 TYR A CA 1
ATOM 899 C C . TYR A 1 112 ? -10.457 5.901 3.399 1.00 88.38 112 TYR A C 1
ATOM 901 O O . TYR A 1 112 ? -10.086 4.812 3.830 1.00 88.38 112 TYR A O 1
ATOM 909 N N . PHE A 1 113 ? -9.815 7.027 3.699 1.00 91.06 113 PHE A N 1
ATOM 910 C CA . PHE A 1 113 ? -8.631 7.044 4.550 1.00 91.06 113 PHE A CA 1
ATOM 911 C C . PHE A 1 113 ? -8.534 8.278 5.449 1.00 91.06 113 PHE A C 1
ATOM 913 O O . PHE A 1 113 ? -9.202 9.290 5.243 1.00 91.06 113 PHE A O 1
ATOM 920 N N . LEU A 1 114 ? -7.683 8.164 6.466 1.00 92.69 114 LEU A N 1
ATOM 921 C CA . LEU A 1 114 ? -7.229 9.257 7.315 1.00 92.69 114 LEU A CA 1
ATOM 922 C C . LEU A 1 114 ? -5.785 8.992 7.743 1.00 92.69 114 LEU A C 1
ATOM 924 O O . LEU A 1 114 ? -5.479 7.935 8.298 1.00 92.69 114 LEU A O 1
ATOM 928 N N . ASN A 1 115 ? -4.896 9.962 7.540 1.00 91.56 115 ASN A N 1
ATOM 929 C CA . ASN A 1 115 ? -3.558 9.898 8.119 1.00 91.56 115 ASN A CA 1
ATOM 930 C C . ASN A 1 115 ? -3.615 10.313 9.595 1.00 91.56 115 ASN A C 1
ATOM 932 O O . ASN A 1 115 ? -3.916 11.461 9.918 1.00 91.56 115 ASN A O 1
ATOM 936 N N . ILE A 1 116 ? -3.318 9.373 10.492 1.00 92.25 116 ILE A N 1
ATOM 937 C CA . ILE A 1 116 ? -3.385 9.578 11.942 1.00 92.25 116 ILE A CA 1
ATOM 938 C C . ILE A 1 116 ? -2.015 9.823 12.590 1.00 92.25 116 ILE A C 1
ATOM 940 O O . ILE A 1 116 ? -1.929 9.998 13.806 1.00 92.25 116 ILE A O 1
ATOM 944 N N . TYR A 1 117 ? -0.939 9.873 11.798 1.00 90.31 117 TYR A N 1
ATOM 945 C CA . TYR A 1 117 ? 0.431 9.992 12.303 1.00 90.31 117 TYR A CA 1
ATOM 946 C C . TYR A 1 117 ? 0.643 11.226 13.190 1.00 90.31 117 TYR A C 1
ATOM 948 O O . TYR A 1 117 ? 1.167 11.107 14.297 1.00 90.31 117 TYR A O 1
ATOM 956 N N . ASP A 1 118 ? 0.193 12.404 12.750 1.00 87.56 118 ASP A N 1
ATOM 957 C CA . ASP A 1 118 ? 0.423 13.658 13.480 1.00 87.56 118 ASP A CA 1
ATOM 958 C C . ASP A 1 118 ? -0.327 13.741 14.819 1.00 87.56 118 ASP A C 1
ATOM 960 O O . ASP A 1 118 ? 0.094 14.480 15.718 1.00 87.56 118 ASP A O 1
ATOM 964 N N . TYR A 1 119 ? -1.402 12.964 14.971 1.00 88.06 119 TYR A N 1
ATOM 965 C CA . TYR A 1 119 ? -2.126 12.810 16.231 1.00 88.06 119 TYR A CA 1
ATOM 966 C C . TYR A 1 119 ? -1.409 11.816 17.146 1.00 88.06 119 TYR A C 1
ATOM 968 O O . TYR A 1 119 ? -1.162 12.107 18.315 1.00 88.06 119 TYR A O 1
ATOM 976 N N . LEU A 1 120 ? -1.006 10.666 16.597 1.00 87.38 120 LEU A N 1
ATOM 977 C CA . LEU A 1 120 ? -0.346 9.611 17.359 1.00 87.38 120 LEU A CA 1
ATOM 978 C C . LEU A 1 120 ? 1.050 10.018 17.841 1.00 87.38 120 LEU A C 1
ATOM 980 O O . LEU A 1 120 ? 1.391 9.728 18.981 1.00 87.38 120 LEU A O 1
ATOM 984 N N . ARG A 1 121 ? 1.842 10.755 17.048 1.00 86.12 121 ARG A N 1
ATOM 985 C CA . ARG A 1 121 ? 3.208 11.175 17.435 1.00 86.12 121 ARG A CA 1
ATOM 986 C C . ARG A 1 121 ? 3.259 12.032 18.707 1.00 86.12 121 ARG A C 1
ATOM 988 O O . ARG A 1 121 ? 4.308 12.177 19.325 1.00 86.12 121 ARG A O 1
ATOM 995 N N . GLN A 1 122 ? 2.138 12.640 19.099 1.00 82.69 122 GLN A N 1
ATOM 996 C CA . GLN A 1 122 ? 2.039 13.408 20.346 1.00 82.69 122 GLN A CA 1
ATOM 997 C C . GLN A 1 122 ? 2.016 12.485 21.577 1.00 82.69 122 GLN A C 1
ATOM 999 O O . GLN A 1 122 ? 2.360 12.899 22.686 1.00 82.69 122 GLN A O 1
ATOM 1004 N N . ILE A 1 123 ? 1.654 11.216 21.379 1.00 83.25 123 ILE A N 1
ATOM 1005 C CA . ILE A 1 123 ? 1.562 10.180 22.398 1.00 83.25 123 ILE A CA 1
ATOM 1006 C C . ILE A 1 123 ? 2.929 9.497 22.512 1.00 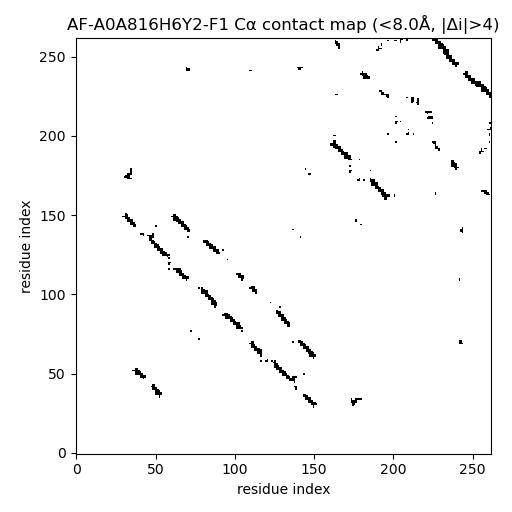83.25 123 ILE A C 1
ATOM 1008 O O . ILE A 1 123 ? 3.254 8.568 21.782 1.00 83.25 123 ILE A O 1
ATOM 1012 N N . LYS A 1 124 ? 3.741 9.927 23.481 1.00 77.25 124 LYS A N 1
ATOM 1013 C CA . LYS A 1 124 ? 5.085 9.367 23.744 1.00 77.25 124 LYS A CA 1
ATOM 1014 C C . LYS A 1 124 ? 5.080 7.974 24.406 1.00 77.25 124 LYS A C 1
ATOM 1016 O O . LYS A 1 124 ? 6.012 7.636 25.131 1.00 77.25 124 LYS A O 1
ATOM 1021 N N . ARG A 1 125 ? 4.011 7.193 24.241 1.00 75.88 125 ARG A N 1
ATOM 1022 C CA . ARG A 1 125 ? 3.829 5.868 24.858 1.00 75.88 125 ARG A CA 1
ATOM 1023 C C . ARG A 1 125 ? 3.796 4.789 23.777 1.00 75.88 125 ARG A C 1
ATOM 1025 O O . ARG A 1 125 ? 3.311 5.037 22.680 1.00 75.88 125 ARG A O 1
ATOM 1032 N N . SER A 1 126 ? 4.294 3.602 24.106 1.00 80.25 126 SER A N 1
ATOM 1033 C CA . SER A 1 126 ? 4.106 2.374 23.324 1.00 80.25 126 SER A CA 1
ATOM 1034 C C . SER A 1 126 ? 2.921 1.573 23.878 1.00 80.25 126 SER A C 1
ATOM 1036 O O . SER A 1 126 ? 2.326 1.972 24.879 1.00 80.25 126 SER A O 1
ATOM 1038 N N . ASN A 1 127 ? 2.584 0.441 23.252 1.00 87.12 127 ASN A N 1
ATOM 1039 C CA . ASN A 1 127 ? 1.498 -0.447 23.694 1.00 87.12 127 ASN A CA 1
ATOM 1040 C C . ASN A 1 127 ? 0.142 0.273 23.761 1.00 87.12 127 ASN A C 1
ATOM 1042 O O . ASN A 1 127 ? -0.467 0.428 24.821 1.00 87.12 127 ASN A O 1
ATOM 1046 N N . LEU A 1 128 ? -0.315 0.743 22.606 1.00 89.88 128 LEU A N 1
ATOM 1047 C CA . LEU A 1 128 ? -1.580 1.444 22.449 1.00 89.88 128 LEU A CA 1
ATOM 1048 C C . LEU A 1 128 ? -2.639 0.508 21.866 1.00 89.88 128 LEU A C 1
ATOM 1050 O O . LEU A 1 128 ? -2.348 -0.394 21.081 1.00 89.88 128 LEU A O 1
ATOM 1054 N N . ILE A 1 129 ? -3.887 0.762 22.227 1.00 91.94 129 ILE A N 1
ATOM 1055 C CA . ILE A 1 129 ? -5.061 0.197 21.575 1.00 91.94 129 ILE A CA 1
ATOM 1056 C C . ILE A 1 129 ? -5.752 1.347 20.858 1.00 91.94 129 ILE A C 1
ATOM 1058 O O . ILE A 1 129 ? -6.054 2.365 21.476 1.00 91.94 129 ILE A O 1
ATOM 1062 N N . ILE A 1 130 ? -5.987 1.195 19.561 1.00 94.00 130 ILE A N 1
ATOM 1063 C CA . ILE A 1 130 ? -6.714 2.173 18.755 1.00 94.00 130 ILE A CA 1
ATOM 1064 C C . ILE A 1 130 ? -8.077 1.569 18.441 1.00 94.00 130 ILE A C 1
ATOM 1066 O O . ILE A 1 130 ? -8.170 0.542 17.775 1.00 94.00 130 ILE A O 1
ATOM 1070 N N . GLU A 1 131 ? -9.132 2.199 18.933 1.00 94.81 131 GLU A N 1
ATOM 1071 C CA . GLU A 1 131 ? -10.513 1.868 18.610 1.00 94.81 131 GLU A CA 1
ATOM 1072 C C . GLU A 1 131 ? -11.037 2.903 17.625 1.00 94.81 131 GLU A C 1
ATOM 1074 O O . GLU A 1 131 ? -11.063 4.098 17.917 1.00 94.81 131 GLU A O 1
ATOM 1079 N N . SER A 1 132 ? -11.450 2.452 16.449 1.00 94.06 132 SER A N 1
ATOM 1080 C CA . SER A 1 132 ? -12.049 3.305 15.435 1.00 94.06 132 SER A CA 1
ATOM 1081 C C . SER A 1 132 ? -13.523 2.952 15.276 1.00 94.06 132 SER A C 1
ATOM 1083 O O . SER A 1 132 ? -13.889 1.822 14.946 1.00 94.06 132 SER A O 1
ATOM 1085 N N . ILE A 1 133 ? -14.373 3.932 15.556 1.00 93.06 133 ILE A N 1
ATOM 1086 C CA . ILE A 1 133 ? -15.824 3.825 15.557 1.00 93.06 133 ILE A CA 1
ATOM 1087 C C . ILE A 1 133 ? -16.348 4.514 14.303 1.00 93.06 133 ILE A C 1
ATOM 1089 O O . ILE A 1 133 ? -16.257 5.737 14.173 1.00 93.06 133 ILE A O 1
ATOM 1093 N N . LEU A 1 134 ? -16.882 3.721 13.380 1.00 89.69 134 LEU A N 1
ATOM 1094 C CA . LEU A 1 134 ? -17.423 4.194 12.112 1.00 89.69 134 LEU A CA 1
ATOM 1095 C C . LEU A 1 134 ? -18.950 4.166 12.158 1.00 89.69 134 LEU A C 1
ATOM 1097 O O . LEU A 1 134 ? -19.536 3.171 12.592 1.00 89.69 134 LEU A O 1
ATOM 1101 N N . SER A 1 135 ? -19.574 5.257 11.714 1.00 85.25 135 SER A N 1
ATOM 1102 C CA . SER A 1 135 ? -21.033 5.359 11.617 1.00 85.25 135 SER A CA 1
ATOM 1103 C C . SER A 1 135 ? -21.539 4.935 10.236 1.00 85.25 135 SER A C 1
ATOM 1105 O O . SER A 1 135 ? -20.804 4.962 9.252 1.00 85.25 135 SER A O 1
ATOM 1107 N N . ASP A 1 136 ? -22.800 4.523 10.192 1.00 79.69 136 ASP A N 1
ATOM 1108 C CA . ASP A 1 136 ? -23.552 4.039 9.035 1.00 79.69 136 ASP A CA 1
ATOM 1109 C C . ASP A 1 136 ? -22.931 2.834 8.319 1.00 79.69 136 ASP A C 1
ATOM 1111 O O . ASP A 1 136 ? -23.027 2.709 7.101 1.00 79.69 136 ASP A O 1
ATOM 1115 N N . GLN A 1 137 ? -22.290 1.929 9.067 1.00 80.25 137 GLN A N 1
ATOM 1116 C CA . GLN A 1 137 ? -21.642 0.728 8.525 1.00 80.25 137 GLN A CA 1
ATOM 1117 C C . GLN A 1 137 ? -21.904 -0.519 9.376 1.00 80.25 137 GLN A C 1
ATOM 1119 O O . GLN A 1 137 ? -22.330 -0.431 10.527 1.00 80.25 137 GLN A O 1
ATOM 1124 N N . THR A 1 138 ? -21.628 -1.695 8.801 1.00 83.44 138 THR A N 1
ATOM 1125 C CA . THR A 1 138 ? -21.727 -3.004 9.467 1.00 83.44 138 THR A CA 1
ATOM 1126 C C . THR A 1 138 ? -20.431 -3.792 9.300 1.00 83.44 138 THR A C 1
ATOM 1128 O O . THR A 1 138 ? -19.728 -3.626 8.305 1.00 83.44 138 THR A O 1
ATOM 1131 N N . CYS A 1 139 ? -20.124 -4.706 10.227 1.00 83.31 139 CYS A N 1
ATOM 1132 C CA . CYS A 1 139 ? -18.890 -5.500 10.151 1.00 83.31 139 CYS A CA 1
ATOM 1133 C C . CYS A 1 139 ? -18.824 -6.406 8.910 1.00 83.31 139 CYS A C 1
ATOM 1135 O O . CYS A 1 139 ? -17.739 -6.828 8.529 1.00 83.31 139 CYS A O 1
ATOM 1137 N N . SER A 1 140 ? -19.964 -6.706 8.282 1.00 79.12 140 SER A N 1
ATOM 1138 C CA . SER A 1 140 ? -20.026 -7.444 7.018 1.00 79.12 140 SER A CA 1
ATOM 1139 C C . SER A 1 140 ? -19.775 -6.578 5.786 1.00 79.12 140 SER A C 1
ATOM 1141 O O . SER A 1 140 ? -19.380 -7.110 4.761 1.00 79.12 140 SER A O 1
ATOM 1143 N N . THR A 1 141 ? -20.032 -5.268 5.856 1.00 72.81 141 THR A N 1
ATOM 1144 C CA . THR A 1 141 ? -19.974 -4.359 4.694 1.00 72.81 141 THR A CA 1
ATOM 1145 C C . THR A 1 141 ? -18.781 -3.418 4.716 1.00 72.81 141 THR A C 1
ATOM 1147 O O . THR A 1 141 ? -18.645 -2.590 3.816 1.00 72.81 141 THR A O 1
ATOM 1150 N N . SER A 1 142 ? -17.948 -3.503 5.751 1.00 77.94 142 SER A N 1
ATOM 1151 C CA . SER A 1 142 ? -16.781 -2.651 5.897 1.00 77.94 142 SER A CA 1
ATOM 1152 C C . SER A 1 142 ? -15.558 -3.448 6.316 1.00 77.94 142 SER A C 1
ATOM 1154 O O . SER A 1 142 ? -15.625 -4.249 7.251 1.00 77.94 142 SER A O 1
ATOM 1156 N N . HIS A 1 143 ? -14.422 -3.155 5.697 1.00 83.75 143 HIS A N 1
ATOM 1157 C CA . HIS A 1 143 ? -13.132 -3.706 6.091 1.00 83.75 143 HIS A CA 1
ATOM 1158 C C . HIS A 1 143 ? -12.148 -2.569 6.338 1.00 83.75 143 HIS A C 1
ATOM 1160 O O . HIS A 1 143 ? -12.036 -1.652 5.529 1.00 83.75 143 HIS A O 1
ATOM 1166 N N . SER A 1 144 ? -11.444 -2.629 7.466 1.00 89.94 144 SER A N 1
ATOM 1167 C CA . SER A 1 144 ? -10.463 -1.628 7.868 1.00 89.94 144 SER A CA 1
ATOM 1168 C C . SER A 1 144 ? -9.076 -2.232 8.058 1.00 89.94 144 SER A C 1
ATOM 1170 O O . SER A 1 144 ? -8.937 -3.421 8.349 1.00 89.94 144 SER A O 1
ATOM 1172 N N . TYR A 1 145 ? -8.042 -1.416 7.874 1.00 90.88 145 TYR A N 1
ATOM 1173 C CA . TYR A 1 145 ? -6.649 -1.743 8.192 1.00 90.88 145 TYR A CA 1
ATOM 1174 C C . TYR A 1 145 ? -5.819 -0.460 8.339 1.00 90.88 145 TYR A C 1
ATOM 1176 O O . TYR A 1 145 ? -6.221 0.610 7.883 1.00 90.88 145 TYR A O 1
ATOM 1184 N N . LEU A 1 146 ? -4.647 -0.564 8.966 1.00 90.44 146 LEU A N 1
ATOM 1185 C CA . LEU A 1 146 ? -3.655 0.511 9.016 1.00 90.44 146 LEU A CA 1
ATOM 1186 C C . LEU A 1 146 ? -2.526 0.235 8.016 1.00 90.44 146 LEU A C 1
ATOM 1188 O O . LEU A 1 146 ? -2.063 -0.902 7.916 1.00 90.44 146 LEU A O 1
ATOM 1192 N N . ILE A 1 147 ? -2.040 1.265 7.325 1.00 88.25 147 ILE A N 1
ATOM 1193 C CA . ILE A 1 147 ? -0.799 1.237 6.539 1.00 88.25 147 ILE A CA 1
ATOM 1194 C C . ILE A 1 147 ? 0.247 2.077 7.270 1.00 88.25 147 ILE A C 1
ATOM 1196 O O . ILE A 1 147 ? 0.073 3.279 7.456 1.00 88.25 147 ILE A O 1
ATOM 1200 N N . LEU A 1 148 ? 1.340 1.443 7.685 1.00 87.44 148 LEU A N 1
ATOM 1201 C CA . LEU A 1 148 ? 2.451 2.077 8.384 1.00 87.44 148 LEU A CA 1
ATOM 1202 C C . LEU A 1 148 ? 3.584 2.243 7.392 1.00 87.44 148 LEU A C 1
ATOM 1204 O O . LEU A 1 148 ? 4.127 1.243 6.936 1.00 87.44 148 LEU A O 1
ATOM 1208 N N . SER A 1 149 ? 3.966 3.471 7.077 1.00 84.75 149 SER A N 1
ATOM 1209 C CA . SER A 1 149 ? 5.116 3.720 6.209 1.00 84.75 149 SER A CA 1
ATOM 1210 C C . SER A 1 149 ? 6.276 4.220 7.052 1.00 84.75 149 SER A C 1
ATOM 1212 O O . SER A 1 149 ? 6.111 5.144 7.839 1.00 84.75 149 SER A O 1
ATOM 1214 N N . SER A 1 150 ? 7.454 3.636 6.888 1.00 77.69 150 SER A N 1
ATOM 1215 C CA . SER A 1 150 ? 8.734 4.099 7.411 1.00 77.69 150 SER A CA 1
ATOM 1216 C C . SER A 1 150 ? 9.664 4.341 6.221 1.00 77.69 150 SER A C 1
ATOM 1218 O O . SER A 1 150 ? 10.409 3.471 5.773 1.00 77.69 150 SER A O 1
ATOM 1220 N N . PHE A 1 151 ? 9.585 5.533 5.625 1.00 60.88 151 PHE A N 1
ATOM 1221 C CA . PHE A 1 151 ? 10.419 5.837 4.465 1.00 60.88 151 PHE A CA 1
ATOM 1222 C C . PHE A 1 151 ? 11.875 6.067 4.894 1.00 60.88 151 PHE A C 1
ATOM 1224 O O . PHE A 1 151 ? 12.295 7.184 5.192 1.00 60.88 151 PHE A O 1
ATOM 1231 N N . ARG A 1 152 ? 12.682 5.003 4.901 1.00 55.91 152 ARG A N 1
ATOM 1232 C CA . ARG A 1 152 ? 14.136 5.123 4.775 1.00 55.91 152 ARG A CA 1
ATOM 1233 C C . ARG A 1 152 ? 14.470 4.922 3.309 1.00 55.91 152 ARG A C 1
ATOM 1235 O O . ARG A 1 152 ? 14.427 3.799 2.816 1.00 55.91 152 ARG A O 1
ATOM 1242 N N . SER A 1 153 ? 14.792 6.014 2.613 1.00 41.75 153 SER A N 1
ATOM 1243 C CA . SER A 1 153 ? 15.367 5.955 1.267 1.00 41.75 153 SER A CA 1
ATOM 1244 C C . SER A 1 153 ? 16.743 5.300 1.344 1.00 41.75 153 SER A C 1
ATOM 1246 O O . SER A 1 153 ? 17.780 5.960 1.365 1.00 41.75 153 SER A O 1
ATOM 1248 N N . ASN A 1 154 ? 16.763 3.976 1.430 1.00 42.34 154 ASN A N 1
ATOM 1249 C CA . ASN A 1 154 ? 17.936 3.219 1.067 1.00 42.34 154 ASN A CA 1
ATOM 1250 C C . ASN A 1 154 ? 17.913 3.184 -0.451 1.00 42.34 154 ASN A C 1
ATOM 1252 O O . ASN A 1 154 ? 17.297 2.313 -1.062 1.00 42.34 154 ASN A O 1
ATOM 1256 N N . HIS A 1 155 ? 18.550 4.183 -1.055 1.00 38.41 155 HIS A N 1
ATOM 1257 C CA . HIS A 1 155 ? 18.929 4.131 -2.452 1.00 38.41 155 HIS A CA 1
ATOM 1258 C C . HIS A 1 155 ? 19.773 2.863 -2.626 1.00 38.41 155 HIS A C 1
ATOM 1260 O O . HIS A 1 155 ? 20.968 2.853 -2.332 1.00 38.41 155 HIS A O 1
ATOM 1266 N N . LEU A 1 156 ? 19.144 1.762 -3.042 1.00 43.41 156 LEU A N 1
ATOM 1267 C CA . LEU A 1 156 ? 19.831 0.555 -3.474 1.00 43.41 156 LEU A CA 1
ATOM 1268 C C . LEU A 1 156 ? 20.505 0.900 -4.804 1.00 43.41 156 LEU A C 1
ATOM 1270 O O . LEU A 1 156 ? 20.051 0.519 -5.877 1.00 43.41 156 LEU A O 1
ATOM 1274 N N . SER A 1 157 ? 21.593 1.673 -4.745 1.00 39.06 157 SER A N 1
ATOM 1275 C CA . SER A 1 157 ? 22.527 1.784 -5.855 1.00 39.06 157 SER A CA 1
ATOM 1276 C C . SER A 1 157 ? 23.244 0.448 -5.961 1.00 39.06 157 SER A C 1
ATOM 1278 O O . SER A 1 157 ? 24.351 0.276 -5.454 1.00 39.06 157 SER A O 1
ATOM 1280 N N . PHE A 1 158 ? 22.620 -0.502 -6.649 1.00 44.72 158 PHE A N 1
ATOM 1281 C CA . PHE A 1 158 ? 23.348 -1.582 -7.294 1.00 44.72 158 PHE A CA 1
ATOM 1282 C C . PHE A 1 158 ? 24.105 -0.993 -8.491 1.00 44.72 158 PHE A C 1
ATOM 1284 O O . PHE A 1 158 ? 23.781 -1.239 -9.649 1.00 44.72 158 PHE A O 1
ATOM 1291 N N . GLN A 1 159 ? 25.117 -0.170 -8.208 1.00 45.97 159 GLN A N 1
ATOM 1292 C CA . GLN A 1 159 ? 26.103 0.243 -9.197 1.00 45.97 159 GLN A CA 1
ATOM 1293 C C . GLN A 1 159 ? 27.109 -0.894 -9.392 1.00 45.97 159 GLN A C 1
ATOM 1295 O O . GLN A 1 159 ? 28.236 -0.864 -8.910 1.00 45.97 159 GLN A O 1
ATOM 1300 N N . GLU A 1 160 ? 26.684 -1.899 -10.149 1.00 49.44 160 GLU A N 1
ATOM 1301 C CA . GLU A 1 160 ? 27.555 -2.475 -11.164 1.00 49.44 160 GLU A CA 1
ATOM 1302 C C . GLU A 1 160 ? 26.926 -2.117 -12.513 1.00 49.44 160 GLU A C 1
ATOM 1304 O O . GLU A 1 160 ? 25.800 -2.531 -12.807 1.00 49.44 160 GLU A O 1
ATOM 1309 N N . GLU A 1 161 ? 27.625 -1.297 -13.308 1.00 56.72 161 GLU A N 1
ATOM 1310 C CA . GLU A 1 161 ? 27.217 -0.893 -14.660 1.00 56.72 161 GLU A CA 1
ATOM 1311 C C . GLU A 1 161 ? 27.096 -2.130 -15.561 1.00 56.72 161 GLU A C 1
ATOM 1313 O O . GLU A 1 161 ? 28.024 -2.553 -16.249 1.00 56.72 161 GLU A O 1
ATOM 1318 N N . THR A 1 162 ? 25.926 -2.755 -15.521 1.00 72.38 162 THR A N 1
ATOM 1319 C CA . THR A 1 162 ? 25.568 -3.905 -16.344 1.00 72.38 162 THR A CA 1
ATOM 1320 C C . THR A 1 162 ? 24.767 -3.418 -17.546 1.00 72.38 162 THR A C 1
ATOM 1322 O O . THR A 1 162 ? 24.019 -2.448 -17.447 1.00 72.38 162 THR A O 1
ATOM 1325 N N . LYS A 1 163 ? 24.939 -4.066 -18.705 1.00 86.06 163 LYS A N 1
ATOM 1326 C CA . LYS A 1 163 ? 24.153 -3.764 -19.915 1.00 86.06 163 LYS A CA 1
ATOM 1327 C C . LYS A 1 163 ? 22.655 -3.926 -19.632 1.00 86.06 163 LYS A C 1
ATOM 1329 O O . LYS A 1 163 ? 22.297 -4.789 -18.829 1.00 86.06 163 LYS A O 1
ATOM 1334 N N . CYS A 1 164 ? 21.821 -3.143 -20.324 1.00 90.25 164 CYS A N 1
ATOM 1335 C CA . CYS A 1 164 ? 20.360 -3.236 -20.254 1.00 90.25 164 CYS A CA 1
ATOM 1336 C C . CYS A 1 164 ? 19.888 -4.692 -20.348 1.00 90.25 164 CYS A C 1
ATOM 1338 O O . CYS A 1 164 ? 20.166 -5.378 -21.336 1.00 90.25 164 CYS A O 1
ATOM 1340 N N . LYS A 1 165 ? 19.216 -5.169 -19.297 1.00 89.62 165 LYS A N 1
ATOM 1341 C CA . LYS A 1 165 ? 18.726 -6.544 -19.209 1.00 89.62 165 LYS A CA 1
ATOM 1342 C C . LYS A 1 165 ? 17.514 -6.658 -18.298 1.00 89.62 165 LYS A C 1
ATOM 1344 O O . LYS A 1 165 ? 17.304 -5.836 -17.407 1.00 89.62 165 LYS A O 1
ATOM 1349 N N . LEU A 1 166 ? 16.778 -7.747 -18.494 1.00 91.94 166 LEU A N 1
ATOM 1350 C CA . LEU A 1 166 ? 15.755 -8.190 -17.561 1.00 91.94 166 LEU A CA 1
ATOM 1351 C C . LEU A 1 166 ? 16.417 -8.681 -16.270 1.00 91.94 166 LEU A C 1
ATOM 1353 O O . LEU A 1 166 ? 17.364 -9.472 -16.301 1.00 91.94 166 LEU A O 1
ATOM 1357 N N . LYS A 1 167 ? 15.917 -8.204 -15.138 1.00 92.38 167 LYS A N 1
ATOM 1358 C CA . LYS A 1 167 ? 16.297 -8.625 -13.791 1.00 92.38 167 LYS A CA 1
ATOM 1359 C C . LYS A 1 167 ? 15.051 -9.077 -13.035 1.00 92.38 167 LYS A C 1
ATOM 1361 O O . LYS A 1 167 ? 13.925 -8.793 -13.440 1.00 92.38 167 LYS A O 1
ATOM 1366 N N . SER A 1 168 ? 15.265 -9.782 -11.933 1.00 90.75 168 SER A N 1
ATOM 1367 C CA . SER A 1 168 ? 14.199 -10.226 -11.040 1.00 90.75 168 SER A CA 1
ATOM 1368 C C . SER A 1 168 ? 14.587 -10.010 -9.586 1.00 90.75 168 SER A C 1
ATOM 1370 O O . SER A 1 168 ? 15.756 -10.163 -9.229 1.00 90.75 168 SER A O 1
ATOM 1372 N N . ILE A 1 169 ? 13.602 -9.720 -8.749 1.00 90.00 169 ILE A N 1
ATOM 1373 C CA . ILE A 1 169 ? 13.737 -9.593 -7.301 1.00 90.00 169 ILE A CA 1
ATOM 1374 C C . ILE A 1 169 ? 12.547 -10.284 -6.629 1.00 90.00 169 ILE A C 1
ATOM 1376 O O . ILE A 1 169 ? 11.440 -10.275 -7.164 1.00 90.00 169 ILE A O 1
ATOM 1380 N N . GLN A 1 170 ? 12.777 -10.920 -5.480 1.00 88.94 170 GLN A N 1
ATOM 1381 C CA . GLN A 1 170 ? 11.681 -11.418 -4.648 1.00 88.94 170 GLN A CA 1
ATOM 1382 C C . GLN A 1 170 ? 11.141 -10.264 -3.812 1.00 88.94 170 GLN A C 1
ATOM 1384 O O . GLN A 1 170 ? 11.917 -9.572 -3.155 1.00 88.94 170 GLN A O 1
ATOM 1389 N N . ILE A 1 171 ? 9.830 -10.069 -3.849 1.00 86.19 171 ILE A N 1
ATOM 1390 C CA . ILE A 1 171 ? 9.122 -9.082 -3.035 1.00 86.19 171 ILE A CA 1
ATOM 1391 C C . ILE A 1 171 ? 8.059 -9.778 -2.197 1.00 86.19 171 ILE A C 1
ATOM 1393 O O . ILE A 1 171 ? 7.521 -10.816 -2.588 1.00 86.19 171 ILE A O 1
ATOM 1397 N N . GLN A 1 172 ? 7.708 -9.169 -1.074 1.00 82.19 172 GLN A N 1
ATOM 1398 C CA . GLN A 1 172 ? 6.518 -9.520 -0.315 1.00 82.19 172 GLN A CA 1
ATOM 1399 C C . GLN A 1 172 ? 5.515 -8.372 -0.424 1.00 82.19 172 GLN A C 1
ATOM 1401 O O . GLN A 1 172 ? 5.846 -7.225 -0.136 1.00 82.19 172 GLN A O 1
ATOM 1406 N N . PHE A 1 173 ? 4.272 -8.652 -0.824 1.00 83.88 173 PHE A N 1
ATOM 1407 C CA . PHE A 1 173 ? 3.256 -7.593 -0.957 1.00 83.88 173 PHE A CA 1
ATOM 1408 C C . PHE A 1 173 ? 2.911 -6.927 0.379 1.00 83.88 173 PHE A C 1
ATOM 1410 O O . PHE A 1 173 ? 2.431 -5.797 0.400 1.00 83.88 173 PHE A O 1
ATOM 1417 N N . GLU A 1 174 ? 3.184 -7.602 1.495 1.00 78.06 174 GLU A N 1
ATOM 1418 C CA . GLU A 1 174 ? 3.098 -7.014 2.831 1.00 78.06 174 GLU A CA 1
ATOM 1419 C C . GLU A 1 174 ? 4.101 -5.877 3.026 1.00 78.06 174 GLU A C 1
ATOM 1421 O O . GLU A 1 174 ? 3.713 -4.832 3.539 1.00 78.06 174 GLU A O 1
ATOM 1426 N N . GLU A 1 175 ? 5.331 -6.032 2.526 1.00 76.50 175 GLU A N 1
ATOM 1427 C CA . GLU A 1 175 ? 6.389 -5.015 2.617 1.00 76.50 175 GLU A CA 1
ATOM 1428 C C . GLU A 1 175 ? 6.128 -3.782 1.744 1.00 76.50 175 GLU A C 1
ATOM 1430 O O . GLU A 1 175 ? 6.725 -2.722 1.943 1.00 76.50 175 GLU A O 1
ATOM 1435 N N . LEU A 1 176 ? 5.230 -3.929 0.767 1.00 78.31 176 LEU A N 1
ATOM 1436 C CA . LEU A 1 176 ? 4.736 -2.853 -0.087 1.00 78.31 176 LEU A CA 1
ATOM 1437 C C . LEU A 1 176 ? 3.435 -2.233 0.446 1.00 78.31 176 LEU A C 1
ATOM 1439 O O . LEU A 1 176 ? 2.882 -1.340 -0.190 1.00 78.31 176 LEU A O 1
ATOM 1443 N N . GLY A 1 177 ? 2.908 -2.718 1.577 1.00 71.94 177 GLY A N 1
ATOM 1444 C CA . GLY A 1 177 ? 1.618 -2.283 2.118 1.00 71.94 177 GLY A CA 1
ATOM 1445 C C . GLY A 1 177 ? 0.407 -2.696 1.278 1.00 71.94 177 GLY A C 1
ATOM 1446 O O . GLY A 1 177 ? -0.662 -2.119 1.435 1.00 71.94 177 GLY A O 1
ATOM 1447 N N . LEU A 1 178 ? 0.555 -3.681 0.386 1.00 83.81 178 LEU A N 1
ATOM 1448 C CA . LEU A 1 178 ? -0.482 -4.156 -0.538 1.00 83.81 178 LEU A CA 1
ATOM 1449 C C . LEU A 1 178 ? -1.170 -5.445 -0.068 1.00 83.81 178 LEU A C 1
ATOM 1451 O O . LEU A 1 178 ? -2.055 -5.955 -0.752 1.00 83.81 178 LEU A O 1
ATOM 1455 N N . ALA A 1 179 ? -0.808 -5.975 1.104 1.00 82.25 179 ALA A N 1
ATOM 1456 C CA . ALA A 1 179 ? -1.359 -7.229 1.627 1.00 82.25 179 ALA A CA 1
ATOM 1457 C C . ALA A 1 179 ? -2.866 -7.184 1.949 1.00 82.25 179 ALA A C 1
ATOM 1459 O O . ALA A 1 179 ? -3.470 -8.245 2.127 1.00 82.25 179 ALA A O 1
ATOM 1460 N N . TYR A 1 180 ? -3.464 -5.989 2.034 1.00 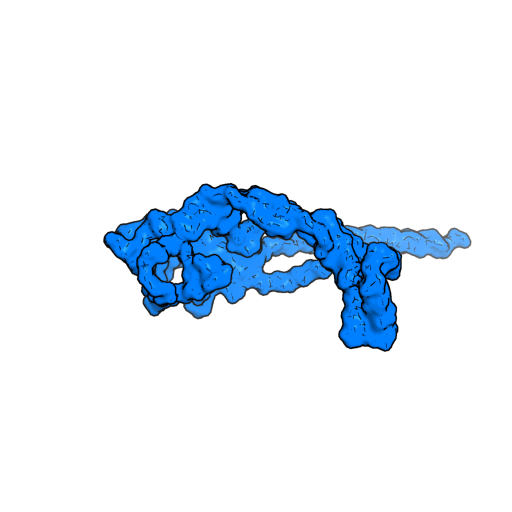80.00 180 TYR A N 1
ATOM 1461 C CA . TYR A 1 180 ? -4.913 -5.825 2.181 1.00 80.00 180 TYR A CA 1
ATOM 1462 C C . TYR A 1 180 ? -5.668 -6.176 0.892 1.00 80.00 180 TYR A C 1
ATOM 1464 O O . TYR A 1 180 ? -6.730 -6.793 0.956 1.00 80.00 180 TYR A O 1
ATOM 1472 N N . LEU A 1 181 ? -5.095 -5.804 -0.258 1.00 86.31 181 LEU A N 1
ATOM 1473 C CA . LEU A 1 181 ? -5.663 -6.003 -1.586 1.00 86.31 181 LEU A CA 1
ATOM 1474 C C . LEU A 1 181 ? -5.235 -7.361 -2.134 1.00 86.31 181 LEU A C 1
ATOM 1476 O O . LEU A 1 181 ? -6.075 -8.158 -2.533 1.00 86.31 181 LEU A O 1
ATOM 1480 N N . ILE A 1 182 ? -3.931 -7.649 -2.120 1.00 90.50 182 ILE A N 1
ATOM 1481 C CA . ILE A 1 182 ? -3.354 -8.869 -2.688 1.00 90.50 182 ILE A CA 1
ATOM 1482 C C . ILE A 1 182 ? -3.279 -9.943 -1.599 1.00 90.50 182 ILE A C 1
ATOM 1484 O O . ILE A 1 182 ? -2.369 -9.997 -0.763 1.00 90.50 182 ILE A O 1
ATOM 1488 N N . ILE A 1 183 ? -4.272 -10.832 -1.599 1.00 91.44 183 ILE A N 1
ATOM 1489 C CA . ILE A 1 183 ? -4.359 -11.943 -0.650 1.00 91.44 183 ILE A CA 1
ATOM 1490 C C . ILE A 1 183 ? -3.388 -13.051 -1.044 1.00 91.44 183 ILE A C 1
ATOM 1492 O O . ILE A 1 183 ? -2.698 -13.588 -0.169 1.00 91.44 183 ILE A O 1
ATOM 1496 N N . ARG A 1 184 ? -3.301 -13.371 -2.342 1.00 94.62 184 ARG A N 1
ATOM 1497 C CA . ARG A 1 184 ? -2.290 -14.277 -2.907 1.00 94.62 184 ARG A CA 1
ATOM 1498 C C . ARG A 1 184 ? -1.783 -13.773 -4.266 1.00 94.62 184 ARG A C 1
ATOM 1500 O O . ARG A 1 184 ? -2.595 -13.270 -5.037 1.00 94.62 184 ARG A O 1
ATOM 1507 N N . PRO A 1 185 ? -0.497 -14.002 -4.583 1.00 92.88 185 PRO A N 1
ATOM 1508 C CA . PRO A 1 185 ? 0.512 -14.644 -3.731 1.00 92.88 185 PRO A CA 1
ATOM 1509 C C . PRO A 1 185 ? 0.997 -13.708 -2.604 1.00 92.88 185 PRO A C 1
ATOM 1511 O O . PRO A 1 185 ? 0.639 -12.538 -2.576 1.00 92.88 185 PRO A O 1
ATOM 1514 N N . LYS A 1 186 ? 1.729 -14.234 -1.610 1.00 86.38 186 LYS A N 1
ATOM 1515 C CA . LYS A 1 186 ? 2.323 -13.402 -0.535 1.00 86.38 186 LYS A CA 1
ATOM 1516 C C . LYS A 1 186 ? 3.736 -12.956 -0.891 1.00 86.38 186 LYS A C 1
ATOM 1518 O O . LYS A 1 186 ? 4.062 -11.786 -0.720 1.00 86.38 186 LYS A O 1
ATOM 1523 N N . GLU A 1 187 ? 4.511 -13.885 -1.438 1.00 86.81 187 GLU A N 1
ATOM 1524 C CA . GLU A 1 187 ? 5.800 -13.648 -2.081 1.00 86.81 187 GLU A CA 1
ATOM 1525 C C . GLU A 1 187 ? 5.623 -13.652 -3.596 1.00 86.81 187 GLU A C 1
ATOM 1527 O O . GLU A 1 187 ? 4.889 -14.485 -4.133 1.00 86.81 187 GLU A O 1
ATOM 1532 N N . TYR A 1 188 ? 6.286 -12.728 -4.283 1.00 91.94 188 TYR A N 1
ATOM 1533 C CA . TYR A 1 188 ? 6.198 -12.592 -5.728 1.00 91.94 188 TYR A CA 1
ATOM 1534 C C . TYR A 1 188 ? 7.563 -12.326 -6.350 1.00 91.94 188 TYR A C 1
ATOM 1536 O O . TYR A 1 188 ? 8.341 -11.509 -5.859 1.00 91.94 188 TYR A O 1
ATOM 1544 N N . THR A 1 189 ? 7.843 -12.991 -7.470 1.00 90.62 189 THR A N 1
ATOM 1545 C CA . THR A 1 189 ? 9.039 -12.713 -8.269 1.00 90.62 189 THR A CA 1
ATOM 1546 C C . THR A 1 189 ? 8.748 -11.548 -9.204 1.00 90.62 189 THR A C 1
ATOM 1548 O O . THR A 1 189 ? 8.228 -11.731 -10.302 1.00 90.62 189 THR A O 1
ATOM 1551 N N . PHE A 1 190 ? 9.094 -10.339 -8.773 1.00 93.25 190 PHE A N 1
ATOM 1552 C CA . PHE A 1 190 ? 8.941 -9.145 -9.589 1.00 93.25 190 PHE A CA 1
ATOM 1553 C C . PHE A 1 190 ? 10.066 -9.058 -10.623 1.00 93.25 190 PHE A C 1
ATOM 1555 O O . PHE A 1 190 ? 11.243 -9.210 -10.291 1.00 93.25 190 PHE A O 1
ATOM 1562 N N . THR A 1 191 ? 9.712 -8.810 -11.883 1.00 93.88 191 THR A N 1
ATOM 1563 C CA . THR A 1 191 ? 10.663 -8.671 -12.995 1.00 93.88 191 THR A CA 1
ATOM 1564 C C . THR A 1 191 ? 10.721 -7.222 -13.456 1.00 93.88 191 THR A C 1
ATOM 1566 O O . THR A 1 191 ? 9.700 -6.550 -13.536 1.00 93.88 191 THR A O 1
ATOM 1569 N N . TYR A 1 192 ? 11.923 -6.720 -13.733 1.00 94.44 192 TYR A N 1
ATOM 1570 C CA . TYR A 1 192 ? 12.143 -5.312 -14.064 1.00 94.44 192 TYR A CA 1
ATOM 1571 C C . TYR A 1 192 ? 13.328 -5.127 -15.011 1.00 94.44 192 TYR A C 1
ATOM 1573 O O . TYR A 1 192 ? 14.204 -5.988 -15.112 1.00 94.44 192 TYR A O 1
ATOM 1581 N N . CYS A 1 193 ? 13.355 -3.992 -15.709 1.00 92.94 193 CYS A N 1
ATOM 1582 C CA . CYS A 1 193 ? 14.450 -3.626 -16.602 1.00 92.94 193 CYS A CA 1
ATOM 1583 C C . CYS A 1 193 ? 15.416 -2.683 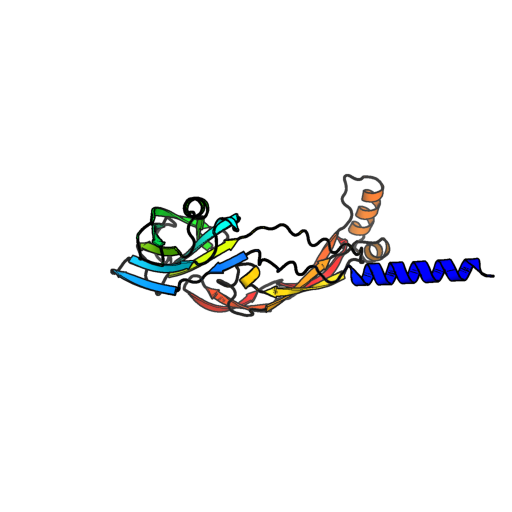-15.906 1.00 92.94 193 CYS A C 1
ATOM 1585 O O . CYS A 1 193 ? 15.001 -1.705 -15.291 1.00 92.94 193 CYS A O 1
ATOM 1587 N N . ASP A 1 194 ? 16.705 -2.988 -16.011 1.00 90.44 194 ASP A N 1
ATOM 1588 C CA . ASP A 1 194 ? 17.759 -2.165 -15.435 1.00 90.44 194 ASP A CA 1
ATOM 1589 C C . ASP A 1 194 ? 19.089 -2.390 -16.172 1.00 90.44 194 ASP A C 1
ATOM 1591 O O . ASP A 1 194 ? 19.327 -3.441 -16.779 1.00 90.44 194 ASP A O 1
ATOM 1595 N N . GLY A 1 195 ? 19.969 -1.397 -16.101 1.00 88.06 195 GLY A N 1
ATOM 1596 C CA . GLY A 1 195 ? 21.266 -1.370 -16.764 1.00 88.06 195 GLY A CA 1
ATOM 1597 C C . GLY A 1 195 ? 21.419 -0.235 -17.777 1.00 88.06 195 GLY A C 1
ATOM 1598 O O . GLY A 1 195 ? 20.476 0.481 -18.112 1.00 88.06 195 GLY A O 1
ATOM 1599 N N . SER A 1 196 ? 22.642 -0.069 -18.278 1.00 87.50 196 SER A N 1
ATOM 1600 C CA . SER A 1 196 ? 22.998 0.998 -19.212 1.00 87.50 196 SER A CA 1
ATOM 1601 C C . SER A 1 196 ? 22.791 0.592 -20.674 1.00 87.50 196 SER A C 1
ATOM 1603 O O . SER A 1 196 ? 23.016 -0.555 -21.083 1.00 87.50 196 SER A O 1
ATOM 1605 N N . CYS A 1 197 ? 22.384 1.565 -21.489 1.00 88.50 197 CYS A N 1
ATOM 1606 C CA . CYS A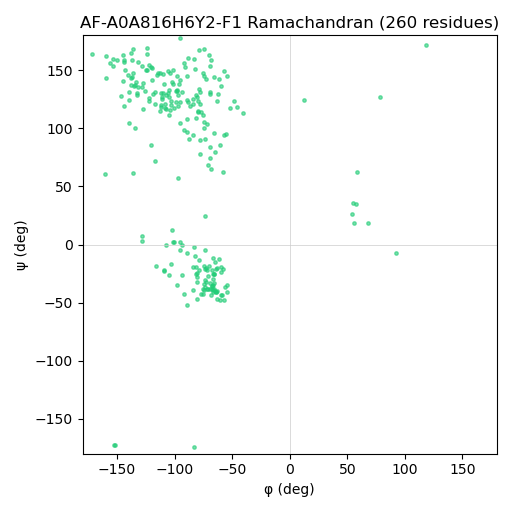 1 197 ? 22.261 1.426 -22.936 1.00 88.50 197 CYS A CA 1
ATOM 1607 C C . CYS A 1 197 ? 23.599 1.749 -23.610 1.00 88.50 197 CYS A C 1
ATOM 1609 O O . CYS A 1 197 ? 23.898 2.899 -23.921 1.00 88.50 197 CYS A O 1
ATOM 1611 N N . SER A 1 198 ? 24.417 0.715 -23.804 1.00 81.50 198 SER A N 1
ATOM 1612 C CA . SER A 1 198 ? 25.679 0.772 -24.555 1.00 81.50 198 SER A CA 1
ATOM 1613 C C . SER A 1 198 ? 25.468 0.956 -26.065 1.00 81.50 198 SER A C 1
ATOM 1615 O O . SER A 1 198 ? 24.399 0.634 -26.588 1.00 81.50 198 SER A O 1
ATOM 1617 N N . ASP A 1 199 ? 26.511 1.368 -26.791 1.00 71.00 199 ASP A N 1
ATOM 1618 C CA . ASP A 1 199 ? 26.465 1.510 -28.257 1.00 71.00 199 ASP A CA 1
ATOM 1619 C C . ASP A 1 199 ? 26.006 0.211 -28.964 1.00 71.00 199 ASP A C 1
ATOM 1621 O O . ASP A 1 199 ? 25.246 0.269 -29.927 1.00 71.00 199 ASP A O 1
ATOM 1625 N N . LEU A 1 200 ? 26.368 -0.970 -28.440 1.00 64.56 200 LEU A N 1
ATOM 1626 C CA . LEU A 1 200 ? 25.934 -2.271 -28.979 1.00 64.56 200 LEU A CA 1
ATOM 1627 C C . LEU A 1 200 ? 24.427 -2.521 -28.818 1.00 64.56 200 LEU A C 1
ATOM 1629 O O . LEU A 1 200 ? 23.785 -3.053 -29.716 1.00 64.56 200 LEU A O 1
ATOM 1633 N N . THR A 1 201 ? 23.852 -2.152 -27.673 1.00 65.56 201 THR A N 1
ATOM 1634 C CA . THR A 1 201 ? 22.407 -2.301 -27.416 1.00 65.56 201 THR A CA 1
ATOM 1635 C C . THR A 1 201 ? 21.587 -1.278 -28.196 1.00 65.56 201 THR A C 1
ATOM 1637 O O . THR A 1 201 ? 20.475 -1.574 -28.614 1.00 65.56 201 THR A O 1
ATOM 1640 N N . LEU A 1 202 ? 22.153 -0.097 -28.454 1.00 72.38 202 LEU A N 1
ATOM 1641 C CA . LEU A 1 202 ? 21.521 0.940 -29.269 1.00 72.38 202 LEU A CA 1
ATOM 1642 C C . LEU A 1 202 ? 21.440 0.547 -30.748 1.00 72.38 202 LEU A C 1
ATOM 1644 O O . LEU A 1 202 ? 20.465 0.887 -31.407 1.00 72.38 202 LEU A O 1
ATOM 1648 N N . GLN A 1 203 ? 22.420 -0.207 -31.257 1.00 62.25 203 GLN A N 1
ATOM 1649 C CA . GLN A 1 203 ? 22.393 -0.753 -32.621 1.00 62.25 203 GLN A CA 1
ATOM 1650 C C . GLN A 1 203 ? 21.287 -1.792 -32.844 1.00 62.25 203 GLN A C 1
ATOM 1652 O O . GLN A 1 203 ? 20.851 -1.975 -33.976 1.00 62.25 203 GLN A O 1
ATOM 1657 N N . GLN A 1 204 ? 20.839 -2.467 -31.784 1.00 68.69 204 GLN A N 1
ATOM 1658 C CA . GLN A 1 204 ? 19.712 -3.407 -31.836 1.00 68.69 204 GLN A CA 1
ATOM 1659 C C . GLN A 1 204 ? 18.359 -2.724 -31.580 1.00 68.69 204 GLN A C 1
ATOM 1661 O O . GLN A 1 204 ? 17.317 -3.364 -31.697 1.00 68.69 204 GLN A O 1
ATOM 1666 N N . GLY A 1 205 ? 18.372 -1.441 -31.202 1.00 74.94 205 GLY A N 1
ATOM 1667 C CA . GLY A 1 205 ? 17.179 -0.636 -30.970 1.00 74.94 205 GLY A CA 1
ATOM 1668 C C . GLY A 1 205 ? 16.603 -0.037 -32.255 1.00 74.94 205 GLY A C 1
ATOM 1669 O O . GLY A 1 205 ? 17.062 -0.297 -33.366 1.00 74.94 205 GLY A O 1
ATOM 1670 N N . SER A 1 206 ? 15.581 0.805 -32.099 1.00 84.31 206 SER A N 1
ATOM 1671 C CA . SER A 1 206 ? 14.993 1.526 -33.231 1.00 84.31 206 SER A CA 1
ATOM 1672 C C . SER A 1 206 ? 15.962 2.571 -33.804 1.00 84.31 206 SER A C 1
ATOM 1674 O O . SER A 1 206 ? 16.836 3.085 -33.100 1.00 84.31 206 SER A O 1
ATOM 1676 N N . LEU A 1 207 ? 15.756 2.976 -35.064 1.00 86.81 207 LEU A N 1
ATOM 1677 C CA . LEU A 1 207 ? 16.499 4.097 -35.652 1.00 86.81 207 LEU A CA 1
ATOM 1678 C C . LEU A 1 207 ? 16.345 5.383 -34.818 1.00 86.81 207 LEU A C 1
ATOM 1680 O O . LEU A 1 207 ? 17.308 6.130 -34.671 1.00 86.81 207 LEU A O 1
ATOM 1684 N N . HIS A 1 208 ? 15.164 5.618 -34.234 1.00 89.38 208 HIS A N 1
ATOM 1685 C CA . HIS A 1 208 ? 14.930 6.756 -33.343 1.00 89.38 208 HIS A CA 1
ATOM 1686 C C . HIS A 1 208 ? 15.845 6.702 -32.114 1.00 89.38 208 HIS A C 1
ATOM 1688 O O . HIS A 1 208 ? 16.525 7.679 -31.815 1.00 89.38 208 HIS A O 1
ATOM 1694 N N . THR A 1 209 ? 15.934 5.545 -31.453 1.00 89.69 209 THR A N 1
ATOM 1695 C CA . THR A 1 209 ? 16.806 5.317 -30.290 1.00 89.69 209 THR A CA 1
ATOM 1696 C C . THR A 1 209 ? 18.278 5.564 -30.638 1.00 89.69 209 THR A C 1
ATOM 1698 O O . THR A 1 209 ? 19.003 6.227 -29.894 1.00 89.69 209 THR A O 1
ATOM 1701 N N . PHE A 1 210 ? 18.723 5.072 -31.796 1.00 87.62 210 PHE A N 1
ATOM 1702 C CA . PHE A 1 210 ? 20.086 5.286 -32.279 1.00 87.62 210 PHE A CA 1
ATOM 1703 C C . PHE A 1 210 ? 20.381 6.771 -32.545 1.00 87.62 210 PHE A C 1
ATOM 1705 O O . PHE A 1 210 ? 21.399 7.296 -32.086 1.00 87.62 210 PHE A O 1
ATOM 1712 N N . LEU A 1 211 ? 19.471 7.472 -33.232 1.00 89.75 211 LEU A N 1
ATOM 1713 C CA . LEU A 1 211 ? 19.593 8.909 -33.488 1.00 89.75 211 LEU A CA 1
ATOM 1714 C C . LEU A 1 211 ? 19.555 9.723 -32.189 1.00 89.75 211 LEU A C 1
ATOM 1716 O O . LEU A 1 211 ? 20.368 10.629 -32.025 1.00 89.75 211 LEU A O 1
ATOM 1720 N N . GLN A 1 212 ? 18.687 9.377 -31.237 1.00 90.50 212 GLN A N 1
ATOM 1721 C CA . GLN A 1 212 ? 18.611 10.028 -29.928 1.00 90.50 212 GLN A CA 1
ATOM 1722 C C . GLN A 1 212 ? 19.930 9.902 -29.161 1.00 90.50 212 GLN A C 1
ATOM 1724 O O . GLN A 1 212 ? 20.419 10.898 -28.628 1.00 90.50 212 GLN A O 1
ATOM 1729 N N . ALA A 1 213 ? 20.557 8.722 -29.161 1.00 88.69 213 ALA A N 1
ATOM 1730 C CA . ALA A 1 213 ? 21.871 8.536 -28.550 1.00 88.69 213 ALA A CA 1
ATOM 1731 C C . ALA A 1 213 ? 22.962 9.372 -29.245 1.00 88.69 213 ALA A C 1
ATOM 1733 O O . ALA A 1 213 ? 23.814 9.965 -28.582 1.00 88.69 213 ALA A O 1
ATOM 1734 N N . MET A 1 214 ? 22.931 9.473 -30.578 1.00 88.62 214 MET A N 1
ATOM 1735 C CA . MET A 1 214 ? 23.852 10.343 -31.318 1.00 88.62 214 MET A CA 1
ATOM 1736 C C . MET A 1 214 ? 23.645 11.828 -31.005 1.00 88.62 214 MET A C 1
ATOM 1738 O O . MET A 1 214 ? 24.624 12.566 -30.880 1.00 88.62 214 MET A O 1
ATOM 1742 N N . ILE A 1 215 ? 22.393 12.273 -30.876 1.00 91.25 215 ILE A N 1
ATOM 1743 C CA . ILE A 1 215 ? 22.067 13.660 -30.533 1.00 91.25 215 ILE A CA 1
ATOM 1744 C C . ILE A 1 215 ? 22.484 13.955 -29.093 1.00 91.25 215 ILE A C 1
ATOM 1746 O O . ILE A 1 215 ? 23.113 14.984 -28.872 1.00 91.25 215 ILE A O 1
ATOM 1750 N N . ASN A 1 216 ? 22.232 13.050 -28.142 1.00 91.56 216 ASN A N 1
ATOM 1751 C CA . ASN A 1 216 ? 22.677 13.189 -26.751 1.00 91.56 216 ASN A CA 1
ATOM 1752 C C . ASN A 1 216 ? 24.199 13.422 -26.652 1.00 91.56 216 ASN A C 1
ATOM 1754 O O . ASN A 1 216 ? 24.626 14.312 -25.919 1.00 91.56 216 ASN A O 1
ATOM 1758 N N . LYS A 1 217 ? 25.014 12.720 -27.460 1.00 88.94 217 LYS A N 1
ATOM 1759 C CA . LYS A 1 217 ? 26.479 12.931 -27.522 1.00 88.94 217 LYS A CA 1
ATOM 1760 C C . LYS A 1 217 ? 26.878 14.356 -27.943 1.00 88.94 217 LYS A C 1
ATOM 1762 O O . LYS A 1 217 ? 27.987 14.782 -27.637 1.00 88.94 217 LYS A O 1
ATOM 1767 N N . LYS A 1 218 ? 26.009 15.085 -28.655 1.00 92.38 218 LYS A N 1
ATOM 1768 C CA . LYS A 1 218 ? 26.248 16.465 -29.126 1.00 92.38 218 LYS A CA 1
ATOM 1769 C C . LYS A 1 218 ? 25.487 17.528 -28.330 1.00 92.38 218 LYS A C 1
ATOM 1771 O O . LYS A 1 218 ? 25.911 18.678 -28.306 1.00 92.38 218 LYS A O 1
ATOM 1776 N N . ASN A 1 219 ? 24.362 17.166 -27.722 1.00 91.31 219 ASN A N 1
ATOM 1777 C CA . ASN A 1 219 ? 23.467 18.059 -27.004 1.00 91.31 219 ASN A CA 1
ATOM 1778 C C . ASN A 1 219 ? 22.955 17.372 -25.732 1.00 91.31 219 ASN A C 1
ATOM 1780 O O . ASN A 1 219 ? 22.051 16.537 -25.783 1.00 91.31 219 ASN A O 1
ATOM 1784 N N . SER A 1 220 ? 23.498 17.782 -24.586 1.00 87.94 220 SER A N 1
ATOM 1785 C CA . SER A 1 220 ? 23.165 17.235 -23.268 1.00 87.94 220 SER A CA 1
ATOM 1786 C C . SER A 1 220 ? 21.729 17.517 -22.809 1.00 87.94 220 SER A C 1
ATOM 1788 O O . SER A 1 220 ? 21.279 16.903 -21.844 1.00 87.94 220 SER A O 1
ATOM 1790 N N . HIS A 1 221 ? 20.984 18.396 -23.492 1.00 93.56 221 HIS A N 1
ATOM 1791 C CA . HIS A 1 221 ? 19.555 18.587 -23.228 1.00 93.56 221 HIS A CA 1
ATOM 1792 C C . HIS A 1 221 ? 18.703 17.397 -23.685 1.00 93.56 221 HIS A C 1
ATOM 1794 O O . HIS A 1 221 ? 17.636 17.155 -23.122 1.00 93.56 221 HIS A O 1
ATOM 1800 N N . VAL A 1 222 ? 19.160 16.641 -24.687 1.00 89.44 222 VAL A N 1
ATOM 1801 C CA . VAL A 1 222 ? 18.499 15.404 -25.113 1.00 89.44 222 VAL A CA 1
ATOM 1802 C C . VAL A 1 222 ? 18.977 14.282 -24.210 1.00 89.44 222 VAL A C 1
ATOM 1804 O O . VAL A 1 222 ? 20.178 14.078 -24.082 1.00 89.44 222 VAL A O 1
ATOM 1807 N N . ARG A 1 223 ? 18.063 13.549 -23.571 1.00 90.44 223 ARG A N 1
ATOM 1808 C CA . ARG A 1 223 ? 18.431 12.451 -22.666 1.00 90.44 223 ARG A CA 1
ATOM 1809 C C . ARG A 1 223 ? 18.937 11.237 -23.440 1.00 90.44 223 ARG A C 1
ATOM 1811 O O . ARG A 1 223 ? 18.400 10.892 -24.493 1.00 90.44 223 ARG A O 1
ATOM 1818 N N . HIS A 1 224 ? 19.944 10.571 -22.879 1.00 88.00 224 HIS A N 1
ATOM 1819 C CA . HIS A 1 224 ? 20.388 9.265 -23.361 1.00 88.00 224 HIS A CA 1
ATOM 1820 C C . HIS A 1 224 ? 19.242 8.246 -23.242 1.00 88.00 224 HIS A C 1
ATOM 1822 O O . HIS A 1 224 ? 18.504 8.319 -22.255 1.00 88.00 224 HIS A O 1
ATOM 1828 N N . PRO A 1 225 ? 19.082 7.313 -24.199 1.00 90.69 225 PRO A N 1
ATOM 1829 C CA . PRO A 1 225 ? 18.082 6.255 -24.101 1.00 90.69 225 PRO A CA 1
ATOM 1830 C C . PRO A 1 225 ? 18.199 5.443 -22.812 1.00 90.69 225 PRO A C 1
ATOM 1832 O O . PRO A 1 225 ? 19.299 5.174 -22.318 1.00 90.69 225 PRO A O 1
ATOM 1835 N N . THR A 1 226 ? 17.052 5.025 -22.290 1.00 91.19 226 THR A N 1
ATOM 1836 C CA . THR A 1 226 ? 16.942 4.325 -21.005 1.00 91.19 226 THR A CA 1
ATOM 1837 C C . THR A 1 226 ? 16.500 2.879 -21.189 1.00 91.19 226 THR A C 1
ATOM 1839 O O . THR A 1 226 ? 15.756 2.564 -22.115 1.00 91.19 226 THR A O 1
ATOM 1842 N N . CYS A 1 227 ? 16.964 1.989 -20.309 1.00 92.00 227 CYS A N 1
ATOM 1843 C CA . CYS A 1 227 ? 16.537 0.593 -20.299 1.00 92.00 227 CYS A CA 1
ATOM 1844 C C . CYS A 1 227 ? 15.131 0.489 -19.703 1.00 92.00 227 CYS A C 1
ATOM 1846 O O . CYS A 1 227 ? 14.948 0.716 -18.509 1.00 92.00 227 CYS A O 1
ATOM 1848 N N . VAL A 1 228 ? 14.147 0.149 -20.530 1.00 93.88 228 VAL A N 1
ATOM 1849 C CA . VAL A 1 228 ? 12.733 0.099 -20.142 1.00 93.88 228 VAL A CA 1
ATOM 1850 C C . VAL A 1 228 ? 12.084 -1.207 -20.601 1.00 93.88 228 VAL A C 1
ATOM 1852 O O . VAL A 1 228 ? 12.582 -1.848 -21.534 1.00 93.88 228 VAL A O 1
ATOM 1855 N N . PRO A 1 229 ? 10.982 -1.633 -19.965 1.00 95.25 229 PRO A N 1
ATOM 1856 C CA . PRO A 1 229 ? 10.199 -2.762 -20.452 1.00 95.25 229 PRO A CA 1
ATOM 1857 C C . PRO A 1 229 ? 9.655 -2.512 -21.863 1.00 95.25 229 PRO A C 1
ATOM 1859 O O . PRO A 1 229 ? 9.133 -1.437 -22.155 1.00 95.25 229 PRO A O 1
ATOM 1862 N N . SER A 1 230 ? 9.751 -3.520 -22.727 1.00 93.94 230 SER A N 1
ATOM 1863 C CA . SER A 1 230 ? 9.214 -3.494 -24.096 1.00 93.94 230 SER A CA 1
ATOM 1864 C C . SER A 1 230 ? 8.107 -4.519 -24.332 1.00 93.94 230 SER A C 1
ATOM 1866 O O . SER A 1 230 ? 7.345 -4.392 -25.288 1.00 93.94 230 SER A O 1
ATOM 1868 N N . GLN A 1 231 ? 8.009 -5.533 -23.472 1.00 96.06 231 GLN A N 1
ATOM 1869 C CA . GLN A 1 231 ? 6.965 -6.546 -23.531 1.00 96.06 231 GLN A CA 1
ATOM 1870 C C . GLN A 1 231 ? 6.575 -6.980 -22.125 1.00 96.06 231 GLN A C 1
ATOM 1872 O O . GLN A 1 231 ? 7.447 -7.193 -21.276 1.00 96.06 231 GLN A O 1
ATOM 1877 N N . TYR A 1 232 ? 5.277 -7.188 -21.930 1.00 97.00 232 TYR A N 1
ATOM 1878 C CA . TYR A 1 232 ? 4.698 -7.605 -20.666 1.00 97.00 232 TYR A CA 1
ATOM 1879 C C . TYR A 1 232 ? 3.882 -8.896 -20.801 1.00 97.00 232 TYR A C 1
ATOM 1881 O O . TYR A 1 232 ? 3.636 -9.386 -21.907 1.00 97.00 232 TYR A O 1
ATOM 1889 N N . ALA A 1 233 ? 3.502 -9.465 -19.662 1.00 95.69 233 ALA A N 1
ATOM 1890 C CA . ALA A 1 233 ? 2.525 -10.533 -19.545 1.00 95.69 233 ALA A CA 1
ATOM 1891 C C . ALA A 1 233 ? 1.694 -10.366 -18.266 1.00 95.69 233 ALA A C 1
ATOM 1893 O O . ALA A 1 233 ? 2.133 -9.733 -17.302 1.00 95.69 233 ALA A O 1
ATOM 1894 N N . ASP A 1 234 ? 0.526 -10.998 -18.273 1.00 97.06 234 ASP A N 1
ATOM 1895 C CA . ASP A 1 234 ? -0.432 -10.985 -17.171 1.00 97.06 234 ASP A CA 1
ATOM 1896 C C . ASP A 1 234 ? -0.148 -12.121 -16.175 1.00 97.06 234 ASP A C 1
ATOM 1898 O O . ASP A 1 234 ? 0.500 -13.119 -16.514 1.00 97.06 234 ASP A O 1
ATOM 1902 N N . ASP A 1 235 ? -0.676 -11.990 -14.958 1.00 96.38 235 ASP A N 1
ATOM 1903 C CA . ASP A 1 235 ? -0.677 -13.044 -13.938 1.00 96.38 235 ASP A CA 1
ATOM 1904 C C . ASP A 1 235 ? -1.968 -13.009 -13.105 1.00 96.38 235 ASP A C 1
ATOM 1906 O O . ASP A 1 235 ? -2.626 -11.977 -13.018 1.00 96.38 235 ASP A O 1
ATOM 1910 N N . ASN A 1 236 ? -2.353 -14.124 -12.486 1.00 95.25 236 ASN A N 1
ATOM 1911 C CA . ASN A 1 236 ? -3.599 -14.225 -11.721 1.00 95.25 236 ASN A CA 1
ATOM 1912 C C . ASN A 1 236 ? -3.349 -14.095 -10.222 1.00 95.25 236 ASN A C 1
ATOM 1914 O O . ASN A 1 236 ? -2.723 -14.969 -9.618 1.00 95.25 236 ASN A O 1
ATOM 1918 N N . PHE A 1 237 ? -3.906 -13.059 -9.596 1.00 96.06 237 PHE A N 1
ATOM 1919 C CA . PHE A 1 237 ? -3.816 -12.853 -8.149 1.00 96.06 237 PHE A CA 1
ATOM 1920 C C . PHE A 1 237 ? -5.170 -13.073 -7.484 1.00 96.06 237 PHE A C 1
ATOM 1922 O O . PHE A 1 237 ? -6.213 -12.770 -8.056 1.00 96.06 237 PHE A O 1
ATOM 1929 N N . LEU A 1 238 ? -5.157 -13.579 -6.251 1.00 93.19 238 LEU A N 1
ATOM 1930 C CA . LEU A 1 238 ? -6.334 -13.545 -5.390 1.00 93.19 238 LEU A CA 1
ATOM 1931 C C . LEU A 1 238 ? -6.395 -12.165 -4.748 1.00 93.19 238 LEU A C 1
ATOM 1933 O O . LEU A 1 238 ? -5.574 -11.850 -3.881 1.00 93.19 238 LEU A O 1
ATOM 1937 N N . LEU A 1 239 ? -7.366 -11.370 -5.174 1.00 91.06 239 LEU A N 1
ATOM 1938 C CA . LEU A 1 239 ? -7.589 -10.019 -4.692 1.00 91.06 239 LEU A CA 1
ATOM 1939 C C . LEU A 1 239 ? -8.808 -9.968 -3.775 1.00 91.06 239 LEU A C 1
ATOM 1941 O O . LEU A 1 239 ? -9.759 -10.733 -3.943 1.00 91.06 239 LEU A O 1
ATOM 1945 N N . ARG A 1 240 ? -8.771 -9.053 -2.811 1.00 86.44 240 ARG A N 1
ATOM 1946 C CA . ARG A 1 240 ? -9.937 -8.644 -2.033 1.00 86.44 240 ARG A CA 1
ATOM 1947 C C . ARG A 1 240 ? -10.631 -7.488 -2.749 1.00 86.44 240 ARG A C 1
ATOM 1949 O O . ARG A 1 240 ? -9.988 -6.483 -3.035 1.00 86.44 240 ARG A O 1
ATOM 1956 N N . GLN A 1 241 ? -11.914 -7.649 -3.034 1.00 84.44 241 GLN A N 1
ATOM 1957 C CA . GLN A 1 241 ? -12.776 -6.631 -3.622 1.00 84.44 241 GLN A CA 1
ATOM 1958 C C . GLN A 1 241 ? -13.229 -5.618 -2.561 1.00 84.44 241 GLN A C 1
ATOM 1960 O O . GLN A 1 241 ? -13.058 -5.829 -1.357 1.00 84.44 241 GLN A O 1
ATOM 1965 N N . THR A 1 242 ? -13.798 -4.500 -3.003 1.00 72.12 242 THR A N 1
ATOM 1966 C CA . THR A 1 242 ? -14.234 -3.395 -2.130 1.00 72.12 242 THR A CA 1
ATOM 1967 C C . THR A 1 242 ? -15.383 -3.772 -1.191 1.00 72.12 242 THR A C 1
ATOM 1969 O O . THR A 1 242 ? -15.515 -3.193 -0.115 1.00 72.12 242 THR A O 1
ATOM 1972 N N . ASP A 1 243 ? -16.189 -4.767 -1.556 1.00 73.81 243 ASP A N 1
ATOM 1973 C CA . ASP A 1 243 ? -17.243 -5.366 -0.726 1.00 73.81 243 ASP A CA 1
ATOM 1974 C C . ASP A 1 243 ? -16.721 -6.439 0.249 1.00 73.81 243 ASP A C 1
ATOM 1976 O O . ASP A 1 243 ? -17.482 -6.956 1.065 1.00 73.81 243 ASP A O 1
ATOM 1980 N N . GLY A 1 244 ? -15.419 -6.734 0.203 1.00 73.19 244 GLY A N 1
ATOM 1981 C CA . GLY A 1 244 ? -14.757 -7.737 1.029 1.00 73.19 244 GLY A CA 1
ATOM 1982 C C . GLY A 1 244 ? -14.674 -9.126 0.395 1.00 73.19 244 GLY A C 1
ATOM 1983 O O . GLY A 1 244 ? -13.965 -9.977 0.947 1.00 73.19 244 GLY A O 1
ATOM 1984 N N . ASP A 1 245 ? -15.316 -9.357 -0.755 1.00 82.12 245 ASP A N 1
ATOM 1985 C CA . ASP A 1 245 ? -15.277 -10.652 -1.432 1.00 82.12 245 ASP A CA 1
ATOM 1986 C C . ASP A 1 245 ? -13.891 -10.952 -2.010 1.00 82.12 245 ASP A C 1
ATOM 1988 O O . ASP A 1 245 ? -13.086 -10.070 -2.318 1.00 82.12 245 ASP A O 1
ATOM 1992 N N . LEU A 1 246 ? -13.584 -12.242 -2.143 1.00 88.69 246 LEU A N 1
ATOM 1993 C CA . LEU A 1 246 ? -12.311 -12.701 -2.684 1.00 88.69 246 LEU A CA 1
ATOM 1994 C C . LEU A 1 246 ? -12.490 -13.175 -4.121 1.00 88.69 246 LEU A C 1
ATOM 19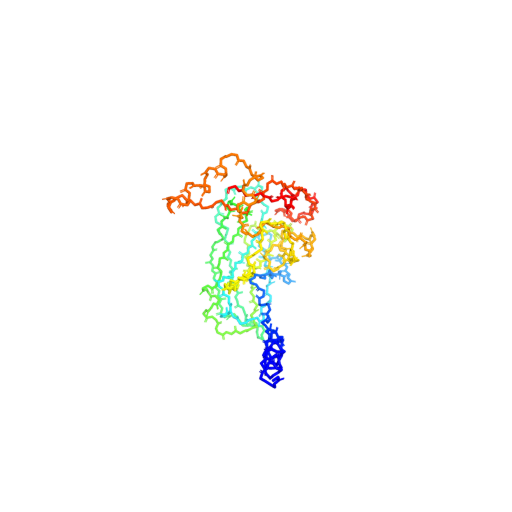96 O O . LEU A 1 246 ? -13.250 -14.105 -4.386 1.00 88.69 246 LEU A O 1
ATOM 2000 N N . GLN A 1 247 ? -11.727 -12.588 -5.039 1.00 90.44 247 GLN A N 1
ATOM 2001 C CA . GLN A 1 247 ? -11.786 -12.928 -6.454 1.00 90.44 247 GLN A CA 1
ATOM 2002 C C . GLN A 1 247 ? -10.389 -13.163 -7.023 1.00 90.44 247 GLN A C 1
ATOM 2004 O O . GLN A 1 247 ? -9.462 -12.392 -6.780 1.00 90.44 247 GLN A O 1
ATOM 2009 N N . ILE A 1 248 ? -10.240 -14.224 -7.819 1.00 93.75 248 ILE A N 1
ATOM 2010 C CA . ILE A 1 248 ? -9.050 -14.408 -8.653 1.00 93.75 248 ILE A CA 1
ATOM 2011 C C . ILE A 1 248 ? -9.186 -13.499 -9.871 1.00 93.75 248 ILE A C 1
ATOM 2013 O O . ILE A 1 248 ? -10.146 -13.628 -10.633 1.00 93.75 248 ILE A O 1
ATOM 2017 N N . TYR A 1 249 ? -8.232 -12.593 -10.046 1.00 91.62 249 TYR A N 1
ATOM 2018 C CA . TYR A 1 249 ? -8.262 -11.579 -11.088 1.00 91.62 249 TYR A CA 1
ATOM 2019 C C . TYR A 1 249 ? -6.953 -11.568 -11.895 1.00 91.62 249 TYR A C 1
ATOM 2021 O O . TYR A 1 249 ? -5.876 -11.619 -11.288 1.00 91.62 249 TYR A O 1
ATOM 2029 N N . PRO A 1 250 ? -7.016 -11.480 -13.239 1.00 92.94 250 PRO A N 1
ATOM 2030 C CA . PRO A 1 250 ? -5.833 -11.329 -14.078 1.00 92.94 250 PRO A CA 1
ATOM 2031 C C . PRO A 1 250 ? -5.293 -9.897 -13.972 1.00 92.94 250 PRO A C 1
ATOM 2033 O O . PRO A 1 250 ? -5.858 -8.949 -14.523 1.00 92.94 250 PRO A O 1
ATOM 2036 N N . VAL A 1 251 ? -4.186 -9.732 -13.253 1.00 93.50 251 VAL A N 1
ATOM 2037 C CA . VAL A 1 251 ? -3.444 -8.475 -13.172 1.00 93.50 251 VAL A CA 1
ATOM 2038 C C . VAL A 1 251 ? -2.633 -8.318 -14.449 1.00 93.50 251 VAL A C 1
ATOM 2040 O O . VAL A 1 251 ? -1.727 -9.105 -14.733 1.00 93.50 251 VAL A O 1
ATOM 2043 N N . LYS A 1 252 ? -2.994 -7.299 -15.230 1.00 94.69 252 LYS A N 1
ATOM 2044 C CA . LYS A 1 252 ? -2.377 -7.044 -16.527 1.00 94.69 252 LYS A CA 1
ATOM 2045 C C . LYS A 1 252 ? -0.997 -6.430 -16.400 1.00 94.69 252 LYS A C 1
ATOM 2047 O O . LYS A 1 252 ? -0.741 -5.660 -15.477 1.00 94.69 252 LYS A O 1
ATOM 2052 N N . ASP A 1 253 ? -0.144 -6.764 -17.360 1.00 94.56 253 ASP A N 1
ATOM 2053 C CA . ASP A 1 253 ? 1.184 -6.176 -17.546 1.00 94.56 253 ASP A CA 1
ATOM 2054 C C . ASP A 1 253 ? 2.107 -6.231 -16.305 1.00 94.56 253 ASP A C 1
ATOM 2056 O O . ASP A 1 253 ? 3.020 -5.420 -16.146 1.00 94.56 253 ASP A O 1
ATOM 2060 N N . ILE A 1 254 ? 1.892 -7.202 -15.411 1.00 94.50 254 ILE A N 1
ATOM 2061 C CA . ILE A 1 254 ? 2.605 -7.306 -14.127 1.00 94.50 254 ILE A CA 1
ATOM 2062 C C . ILE A 1 254 ? 3.964 -8.016 -14.243 1.00 94.50 254 ILE A C 1
ATOM 2064 O O . ILE A 1 254 ? 4.836 -7.847 -13.389 1.00 94.50 254 ILE A O 1
ATOM 2068 N N . ILE A 1 255 ? 4.175 -8.786 -15.316 1.00 95.75 255 ILE A N 1
ATOM 2069 C CA . ILE A 1 255 ? 5.434 -9.482 -15.606 1.00 95.75 255 ILE A CA 1
ATOM 2070 C C . ILE A 1 255 ? 6.125 -8.801 -16.781 1.00 95.75 255 ILE A C 1
ATOM 2072 O O . ILE A 1 255 ? 5.607 -8.816 -17.894 1.00 95.75 255 ILE A O 1
ATOM 2076 N N . VAL A 1 256 ? 7.348 -8.311 -16.590 1.00 96.88 256 VAL A N 1
ATOM 2077 C CA . VAL A 1 256 ? 8.188 -7.854 -17.699 1.00 96.88 256 VAL A CA 1
ATOM 2078 C C . VAL A 1 256 ? 8.831 -9.061 -18.382 1.00 96.88 256 VAL A C 1
ATOM 2080 O O . VAL A 1 256 ? 9.528 -9.862 -17.761 1.00 96.88 256 VAL A O 1
ATOM 2083 N N . ARG A 1 257 ? 8.611 -9.200 -19.691 1.00 96.31 257 ARG A N 1
ATOM 2084 C CA . ARG A 1 257 ? 9.165 -10.291 -20.511 1.00 96.31 257 ARG A CA 1
ATOM 2085 C C . ARG A 1 257 ? 10.418 -9.884 -21.265 1.00 96.31 257 ARG A C 1
ATOM 2087 O O . ARG A 1 257 ? 11.304 -10.714 -21.453 1.00 96.31 257 ARG A O 1
ATOM 2094 N N . GLN A 1 258 ? 10.491 -8.632 -21.702 1.00 94.06 258 GLN A N 1
ATOM 2095 C CA . GLN A 1 258 ? 11.612 -8.122 -22.485 1.00 94.06 258 GLN A CA 1
ATOM 2096 C C . GLN A 1 258 ? 11.933 -6.678 -22.111 1.00 94.06 258 GLN A C 1
ATOM 2098 O O . GLN A 1 258 ? 11.049 -5.911 -21.726 1.00 94.06 258 GLN A O 1
ATOM 2103 N N . CYS A 1 259 ? 13.210 -6.329 -22.254 1.00 93.19 259 CYS A N 1
ATOM 2104 C CA . CYS A 1 259 ? 13.724 -4.978 -22.071 1.00 93.19 259 CYS A CA 1
ATOM 2105 C C . CYS A 1 259 ? 14.267 -4.451 -23.393 1.00 93.19 259 CYS A C 1
ATOM 2107 O O . CYS A 1 259 ? 14.864 -5.204 -24.165 1.00 93.19 259 CYS A O 1
ATOM 2109 N N . ALA A 1 260 ? 14.120 -3.152 -23.617 1.00 91.38 260 ALA A N 1
ATOM 2110 C CA . ALA A 1 260 ? 14.725 -2.450 -24.736 1.00 91.38 260 ALA A CA 1
ATOM 2111 C C . ALA A 1 260 ? 15.300 -1.107 -24.281 1.00 91.38 260 ALA A C 1
ATOM 2113 O O . ALA A 1 260 ? 14.909 -0.551 -23.256 1.00 91.38 260 ALA A O 1
ATOM 2114 N N . CYS A 1 261 ? 16.232 -0.583 -25.070 1.00 91.31 261 CYS A N 1
ATOM 2115 C CA . CYS A 1 261 ? 16.672 0.799 -24.955 1.00 91.31 261 CYS A CA 1
ATOM 2116 C C . CYS A 1 261 ? 15.744 1.670 -25.795 1.00 91.31 261 CYS A C 1
ATOM 2118 O O . CYS A 1 261 ? 15.674 1.464 -27.009 1.00 91.31 261 CYS A O 1
ATOM 2120 N N . LEU A 1 262 ? 15.051 2.616 -25.162 1.00 87.81 262 LEU A N 1
ATOM 2121 C CA . LEU A 1 262 ? 14.144 3.563 -25.813 1.00 87.81 262 LEU A CA 1
ATOM 2122 C C . LEU A 1 262 ? 14.451 4.997 -25.377 1.00 87.81 262 LEU A C 1
ATOM 2124 O O . LEU A 1 262 ? 14.891 5.201 -24.217 1.00 87.81 262 LEU A O 1
#

pLDDT: mean 78.98, std 18.07, range [32.88, 97.06]

InterPro domains:
  IPR001839 Transforming growth factor-beta, C-terminal [PF00019] (163-261)
  IPR001839 Transforming growth factor-beta, C-terminal [PS51362] (149-262)
  IPR001839 Transforming growth factor-beta, C-terminal [SM00204] (164-262)
  IPR015615 Transforming growth factor-beta-like [PTHR11848] (139-261)
  IPR017948 Transforming growth factor beta, conserved site [PS00250] (182-197)
  IPR029034 Cystine-knot cytokine [G3DSA:2.10.90.10] (152-261)
  IPR029034 Cystine-knot cytokine [SSF57501] (159-261)

Foldseek 3Di:
DPVVVVVVVVVVVVVVVVVVVPPPPPPPPPLQKAKFFFPDWDDPDPWKIKTKTKFADFLVQFPWKKKKKQFDPPDDDPDFWWKKKWKAAQPPRDTPDIDIDTWDADPVVGITIDTCSVVCNVPRDGTMMIMMMTGRGDPQGMGIMMMTGRDDPPVPPPPPQDAKWKDWDKDACRSVVNCQWFVPDRIDTFIFIDHDHDPVQQVVADPVLVVLQVVCVVDVVRDRWGKGFDDFAWDWTFTQDSRRDTDTDIDGRRHRDTIGGD

Radius of gyration: 25.97 Å; Cα contacts (8 Å, |Δi|>4): 508; chains: 1; bounding box: 91×33×68 Å

Secondary structure (DSSP, 8-state):
--HHHHHHHHHHHHHHHHHHTSS--------SEEEE--SEEEEEETTEEEEEEEE-S-GGG-SEEEEEEEE---SS--PPEEEEEEEEETTT--EEEEEEEEEEEETTTTEEEEE-HHHHTT---SSEEEEEEEES--TTTEEEEEEEE-------------BSEEEEEEEETTTBT-TTTEEE-SEEEEEEEESB--HHHHHTS-HHHHHHHHHHTT-TTSPPP-EEEEEEEEEEEEEE-TTS-EEEEEEEEEEEEEEEE-

Solvent-accessible surface area (backbone atoms only — not comparable to full-atom values): 14676 Å² total; per-residue (Å²): 139,67,72,71,60,61,56,54,54,52,53,52,52,51,51,52,52,54,62,67,69,73,75,78,75,83,67,72,79,71,65,39,17,40,60,45,67,50,81,45,70,45,72,79,50,97,40,25,24,36,38,34,32,82,39,72,63,69,61,87,68,48,75,40,31,33,44,35,36,29,60,63,75,90,69,81,76,102,60,69,44,55,32,37,39,39,33,22,36,62,90,77,65,46,76,77,46,75,46,81,50,58,33,44,77,40,83,88,79,70,33,32,36,42,77,47,38,82,66,48,62,73,52,93,63,57,38,36,30,40,36,40,36,37,57,81,38,44,70,79,38,40,52,60,37,36,38,39,28,27,82,71,87,72,76,80,74,76,80,66,97,38,67,53,34,73,45,74,47,83,45,42,38,41,47,70,42,38,45,80,40,41,64,31,64,55,65,44,80,45,38,44,43,45,44,46,60,45,75,73,52,33,72,74,35,49,72,65,34,38,50,39,40,56,44,21,77,76,36,79,88,44,66,66,43,42,34,34,69,72,38,62,39,65,45,76,31,34,29,44,46,64,60,65,50,80,44,80,41,76,43,70,67,62,35,51,74,38,53,40,45,77

Organism: Adineta ricciae (NCBI:txid249248)